Protein AF-A0AAQ3RGT3-F1 (afdb_monomer)

Organism: Vigna mungo (NCBI:txid3915)

Foldseek 3Di:
DKDKDWDDCVVLVLADPPGDTHIDIDDPDPPVPPVLVVVLVVLVVQCPDPPDPDHRDDDDDDDDDDDDDDDDDPDPSVLSVVLNVVVCCCVPPVVQEDLVVLHAHSVLSSLVSVVLCVVCVVVVPPDDDPDDDPDCPDPVSVVVCCVVPDDDPDDDDPPPQLEDDDPDADQDPVRRNDGSSVSHHDDD

Radius of gyration: 20.17 Å; Cα contacts (8 Å, |Δi|>4): 155; chains: 1; bounding box: 52×40×58 Å

Mean predicted aligned error: 12.2 Å

pLDDT: mean 74.37, std 13.33, range [39.62, 91.38]

InterPro domains:
  IPR043519 Nucleotidyltransferase superfamily [SSF81301] (3-97)
  IPR058920 PAP/OAS1 substrate-binding-related domain [PF26180] (73-126)
  IPR058920 PAP/OAS1 substrate-binding-related domain [PF26180] (127-187)
  IPR058921 PAP/OAS1-related [PTHR45979] (69-125)

Secondary structure (DSSP, 8-state):
-EEEEE-THHHHT---TT----EEEEESS--HHHHHHHHHHHHHHHHT-TT-SS--------------------STTHHHHHHHHHHHIIIIIS--B-GGGTSB-HHHHHHHHHHHHHHHTTGGGSPPPSSS---SS-HHHHHHHHHHHPPPS----TTS-SS---SS--EETTEEEEEGGGG-PPP-

Solvent-accessible surface area (backbone atoms only — not comparable to full-atom values): 12114 Å² total; per-residue (Å²): 115,77,48,78,41,67,29,78,40,57,74,66,70,45,60,56,98,88,49,83,88,44,72,43,79,50,62,88,62,99,45,82,65,56,57,57,52,50,54,51,52,51,53,59,52,43,47,72,40,88,84,52,97,66,89,46,74,88,88,76,90,79,93,77,93,78,81,88,85,83,89,85,80,94,51,92,59,45,62,47,52,49,50,36,54,52,51,48,43,32,51,75,72,70,60,44,60,38,40,96,78,38,23,43,31,69,66,43,52,53,51,52,54,51,50,51,50,63,75,41,45,72,72,71,67,58,84,77,71,96,75,82,79,95,59,82,80,37,71,68,49,52,49,50,50,52,68,74,70,62,74,77,98,76,80,93,66,94,84,77,64,61,50,86,88,54,83,39,78,38,70,34,94,86,40,66,58,40,53,51,23,66,39,34,60,80,78,130

Sequence (188 aa):
MVLVFPYGSVPLKTYLPDGDIDLTALSCQNIEDGLVSDVRAVLHGEEINEAAEYEVKDVRFIDAEVKLVDQLVAKDHLFKRSIILIKAWCYYESRVLGAHHGLISTYALETLVLYIFHQFHVSLDAEVPENGGNTLLTEEFIRSCVESFSVPSRGSDLNLRAFPQKHLNIIDPLKENNNLGRSVNKGM

Structure (mmCIF, N/CA/C/O backbone):
data_AF-A0AAQ3RGT3-F1
#
_entry.id   AF-A0AAQ3RGT3-F1
#
loop_
_atom_site.group_PDB
_atom_site.id
_atom_site.type_symbol
_atom_site.label_atom_id
_atom_site.label_alt_id
_atom_site.label_comp_id
_atom_site.label_asym_id
_atom_site.label_entity_id
_atom_site.label_seq_id
_atom_site.pdbx_PDB_ins_code
_atom_site.Cartn_x
_atom_site.Cartn_y
_atom_site.Cartn_z
_atom_site.occupancy
_atom_site.B_iso_or_equiv
_atom_site.auth_seq_id
_atom_site.auth_comp_id
_atom_site.auth_asym_id
_atom_site.auth_atom_id
_atom_site.pdbx_PDB_model_num
ATOM 1 N N . MET A 1 1 ? 2.897 -16.273 -23.785 1.00 64.44 1 MET A N 1
ATOM 2 C CA . MET A 1 1 ? 1.980 -15.112 -23.777 1.00 64.44 1 MET A CA 1
ATOM 3 C C . MET A 1 1 ? 2.054 -14.506 -22.391 1.00 64.44 1 MET A C 1
ATOM 5 O O . MET A 1 1 ? 1.837 -15.244 -21.437 1.00 64.44 1 MET A O 1
ATOM 9 N N . VAL A 1 2 ? 2.434 -13.232 -22.292 1.00 68.31 2 VAL A N 1
ATOM 10 C CA . VAL A 1 2 ? 2.522 -12.494 -21.024 1.00 68.31 2 VAL A CA 1
ATOM 11 C C . VAL A 1 2 ? 1.334 -11.543 -20.963 1.00 68.31 2 VAL A C 1
ATOM 13 O O . VAL A 1 2 ? 1.082 -10.822 -21.927 1.00 68.31 2 VAL A O 1
ATOM 16 N N . LEU A 1 3 ? 0.586 -11.576 -19.866 1.00 73.38 3 LEU A N 1
ATOM 17 C CA . LEU A 1 3 ? -0.519 -10.665 -19.592 1.00 73.38 3 LEU A CA 1
ATOM 18 C C . LEU A 1 3 ? -0.079 -9.704 -18.492 1.00 73.38 3 LEU A C 1
ATOM 20 O O . LEU A 1 3 ? 0.322 -10.148 -17.421 1.00 73.38 3 LEU A O 1
ATOM 24 N N . VAL A 1 4 ? -0.145 -8.402 -18.752 1.00 76.56 4 VAL A N 1
ATOM 25 C CA . VAL A 1 4 ? 0.204 -7.373 -17.767 1.00 76.56 4 VAL A CA 1
ATOM 26 C C . VAL A 1 4 ? -1.078 -6.747 -17.242 1.00 76.56 4 VAL A C 1
ATOM 28 O O . VAL A 1 4 ? -1.903 -6.261 -18.014 1.00 76.56 4 VAL A O 1
ATOM 31 N N . PHE A 1 5 ? -1.240 -6.768 -15.926 1.00 75.25 5 PHE A N 1
ATOM 32 C CA . PHE A 1 5 ? -2.360 -6.180 -15.210 1.00 75.25 5 PHE A CA 1
ATOM 33 C C . PHE A 1 5 ? -1.853 -5.063 -14.298 1.00 75.25 5 PHE A C 1
ATOM 35 O O . PHE A 1 5 ? -0.788 -5.211 -13.700 1.00 75.25 5 PHE A O 1
ATOM 42 N N . PRO A 1 6 ? -2.589 -3.955 -14.144 1.00 75.06 6 PRO A N 1
ATOM 43 C CA . PRO A 1 6 ? -2.307 -3.017 -13.069 1.00 75.06 6 PRO A CA 1
ATOM 44 C C . PRO A 1 6 ? -2.517 -3.689 -11.703 1.00 75.06 6 PRO A C 1
ATOM 46 O O . PRO A 1 6 ? -3.391 -4.544 -11.559 1.00 75.06 6 PRO A O 1
ATOM 49 N N . TYR A 1 7 ? -1.748 -3.278 -10.697 1.00 76.56 7 TYR A N 1
ATOM 50 C CA . TYR A 1 7 ? -1.878 -3.711 -9.304 1.00 76.56 7 TYR A CA 1
ATOM 51 C C . TYR A 1 7 ? -1.875 -2.504 -8.347 1.00 76.56 7 TYR A C 1
ATOM 53 O O . TYR A 1 7 ? -1.911 -1.349 -8.782 1.00 76.56 7 TYR A O 1
ATOM 61 N N . GLY A 1 8 ? -1.932 -2.761 -7.039 1.00 75.00 8 GLY A N 1
ATOM 62 C CA . GLY A 1 8 ? -1.844 -1.740 -6.000 1.00 75.00 8 GLY A CA 1
ATOM 63 C C . GLY A 1 8 ? -2.949 -0.692 -6.112 1.00 75.00 8 GLY A C 1
ATOM 64 O O . GLY A 1 8 ? -4.141 -1.007 -6.111 1.00 75.00 8 GLY A O 1
ATOM 65 N N . SER A 1 9 ? -2.557 0.574 -6.228 1.00 75.50 9 SER A N 1
ATOM 66 C CA . SER A 1 9 ? -3.509 1.698 -6.212 1.00 75.50 9 SER A CA 1
ATOM 67 C C . SER A 1 9 ? -4.344 1.810 -7.496 1.00 75.50 9 SER A C 1
ATOM 69 O O . SER A 1 9 ? -5.407 2.440 -7.504 1.00 75.50 9 SER A O 1
ATOM 71 N N . VAL A 1 10 ? -3.878 1.218 -8.600 1.00 76.62 10 VAL 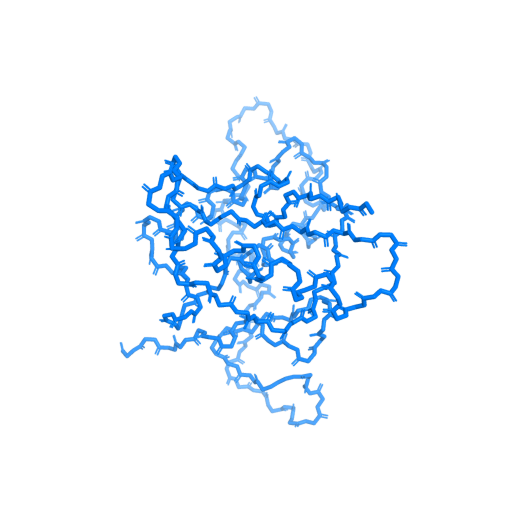A N 1
ATOM 72 C CA . VAL A 1 10 ? -4.463 1.409 -9.934 1.00 76.62 10 VAL A CA 1
ATOM 73 C C . VAL A 1 10 ? -5.781 0.635 -10.124 1.00 76.62 10 VAL A C 1
ATOM 75 O O . VAL A 1 10 ? -6.770 1.276 -10.492 1.00 76.62 10 VAL A O 1
ATOM 78 N N . PRO A 1 11 ? -5.895 -0.675 -9.808 1.00 72.62 11 PRO A N 1
ATOM 79 C CA . PRO A 1 11 ? -7.158 -1.422 -9.905 1.00 72.62 11 PRO A CA 1
ATOM 80 C C . PRO A 1 11 ? -8.293 -0.818 -9.081 1.00 72.62 11 PRO A C 1
ATOM 82 O O . PRO A 1 11 ? -9.453 -0.790 -9.503 1.00 72.62 11 PRO A O 1
ATOM 85 N N . LEU A 1 12 ? -7.962 -0.289 -7.901 1.00 67.88 12 LEU A N 1
ATOM 86 C CA . LEU A 1 12 ? -8.940 0.343 -7.024 1.00 67.88 12 LEU A CA 1
ATOM 87 C C . LEU A 1 12 ? -9.235 1.798 -7.409 1.00 67.88 12 LEU A C 1
ATOM 89 O O . LEU A 1 12 ? -10.236 2.333 -6.928 1.00 67.88 12 LEU A O 1
ATOM 93 N N . LYS A 1 13 ? -8.463 2.397 -8.328 1.00 75.50 13 LYS A N 1
ATOM 94 C CA . LYS A 1 13 ? -8.497 3.827 -8.683 1.00 75.50 13 LYS A CA 1
ATOM 95 C C . LYS A 1 13 ? -8.276 4.736 -7.469 1.00 75.50 13 LYS A C 1
ATOM 97 O O . LYS A 1 13 ? -8.943 5.754 -7.319 1.00 75.50 13 LYS A O 1
ATOM 102 N N . THR A 1 14 ? -7.364 4.337 -6.587 1.00 73.94 14 THR A N 1
ATOM 103 C CA . THR A 1 14 ? -7.005 5.040 -5.346 1.00 73.94 14 THR A CA 1
ATOM 104 C C . THR A 1 14 ? -5.576 5.600 -5.391 1.00 73.94 14 THR A C 1
ATOM 106 O O . THR A 1 14 ? -4.948 5.818 -4.353 1.00 73.94 14 THR A O 1
ATOM 109 N N . TYR A 1 15 ? -5.041 5.808 -6.598 1.00 82.25 15 TYR A N 1
ATOM 110 C CA . TYR A 1 15 ? -3.727 6.406 -6.829 1.00 82.25 15 TYR A CA 1
ATOM 111 C C . TYR A 1 15 ? -3.760 7.924 -6.609 1.00 82.25 15 TYR A C 1
ATOM 113 O O . TYR A 1 15 ? -4.765 8.584 -6.877 1.00 82.25 15 TYR A O 1
ATOM 121 N N . LEU A 1 16 ? -2.650 8.469 -6.110 1.00 82.38 16 LEU A N 1
ATOM 122 C CA . LEU A 1 16 ? -2.402 9.913 -6.061 1.00 82.38 16 LEU A CA 1
ATOM 123 C C . LEU A 1 16 ? -1.665 10.344 -7.346 1.00 82.38 16 LEU A C 1
ATOM 125 O O . LEU A 1 16 ? -1.077 9.479 -7.995 1.00 82.38 16 LEU A O 1
ATOM 129 N N . PRO A 1 17 ? -1.678 11.638 -7.726 1.00 78.25 17 PRO A N 1
ATOM 130 C CA . PRO A 1 17 ? -0.978 12.133 -8.919 1.00 78.25 17 PRO A CA 1
ATOM 131 C C . PRO A 1 17 ? 0.504 11.741 -8.990 1.00 78.25 17 PRO A C 1
ATOM 133 O O . PRO A 1 17 ? 0.993 11.430 -10.069 1.00 78.25 17 PRO A O 1
ATOM 136 N N . ASP A 1 18 ? 1.176 11.703 -7.838 1.00 79.75 18 ASP A N 1
ATOM 137 C CA . ASP A 1 18 ? 2.596 11.350 -7.703 1.00 79.75 18 ASP A CA 1
ATOM 138 C C . ASP A 1 18 ? 2.801 9.889 -7.255 1.00 79.75 18 ASP A C 1
ATOM 140 O O . ASP A 1 18 ? 3.859 9.530 -6.746 1.00 79.75 18 ASP A O 1
ATOM 144 N N . GLY A 1 19 ? 1.753 9.063 -7.329 1.00 72.12 19 GLY A N 1
ATOM 145 C CA . GLY A 1 19 ? 1.794 7.678 -6.873 1.00 72.12 19 GLY A CA 1
ATOM 146 C C . GLY A 1 19 ? 2.541 6.762 -7.838 1.00 72.12 19 GLY A C 1
ATOM 147 O O . GLY A 1 19 ? 2.474 6.937 -9.054 1.00 72.12 19 GLY A O 1
ATOM 148 N N . ASP A 1 20 ? 3.189 5.742 -7.282 1.00 79.62 20 ASP A N 1
ATOM 149 C CA . ASP A 1 20 ? 3.846 4.696 -8.062 1.00 79.62 20 ASP A CA 1
ATOM 150 C C . ASP A 1 20 ? 2.837 3.923 -8.934 1.00 79.62 20 ASP A C 1
ATOM 152 O O . ASP A 1 20 ? 1.664 3.750 -8.575 1.00 79.62 20 ASP A O 1
ATOM 156 N N . ILE A 1 21 ? 3.306 3.436 -10.086 1.00 78.25 21 ILE A N 1
ATOM 157 C CA . ILE A 1 21 ? 2.540 2.538 -10.954 1.00 78.25 21 ILE A CA 1
ATOM 158 C C . ILE A 1 21 ? 2.942 1.104 -10.630 1.00 78.25 21 ILE A C 1
ATOM 160 O O . ILE A 1 21 ? 4.001 0.629 -11.037 1.00 78.25 21 ILE A O 1
ATOM 164 N N . ASP A 1 22 ? 2.056 0.396 -9.939 1.00 80.19 22 ASP A N 1
ATOM 165 C CA . ASP A 1 22 ? 2.221 -1.029 -9.685 1.00 80.19 22 ASP A CA 1
ATOM 166 C C . ASP A 1 22 ? 1.673 -1.839 -10.874 1.00 80.19 22 ASP A C 1
ATOM 168 O O . ASP A 1 22 ? 0.514 -1.683 -11.277 1.00 80.19 22 ASP A O 1
ATOM 172 N N . LEU A 1 23 ? 2.487 -2.741 -11.425 1.00 78.12 23 LEU A N 1
ATOM 173 C CA . LEU A 1 23 ? 2.102 -3.677 -12.486 1.00 78.12 23 LEU A CA 1
ATOM 174 C C . LEU A 1 23 ? 2.372 -5.118 -12.043 1.00 78.12 23 LEU A C 1
ATOM 176 O O . LEU A 1 23 ? 3.322 -5.404 -11.323 1.00 78.12 23 LEU A O 1
ATOM 180 N N . THR A 1 24 ? 1.544 -6.046 -12.505 1.00 76.69 24 THR A N 1
ATOM 181 C CA . THR A 1 24 ? 1.706 -7.491 -12.332 1.00 76.69 24 THR A CA 1
ATOM 182 C C . THR A 1 24 ? 1.744 -8.149 -13.701 1.00 76.69 24 THR A C 1
ATOM 184 O O . THR A 1 24 ? 0.803 -8.018 -14.481 1.00 76.69 24 THR A O 1
ATOM 187 N N . ALA A 1 25 ? 2.818 -8.878 -13.997 1.00 75.25 25 ALA A N 1
ATOM 188 C CA . ALA A 1 25 ? 2.935 -9.681 -15.207 1.00 75.25 25 ALA A CA 1
ATOM 189 C C . ALA A 1 25 ? 2.640 -11.153 -14.886 1.00 75.25 25 ALA A C 1
ATOM 191 O O . ALA A 1 25 ? 3.288 -11.751 -14.032 1.00 75.25 25 ALA A O 1
ATOM 192 N N . LEU A 1 26 ? 1.671 -11.743 -15.583 1.00 70.62 26 LEU A N 1
ATOM 193 C CA . LEU A 1 26 ? 1.306 -13.154 -15.486 1.00 70.62 26 LEU A CA 1
ATOM 194 C C . LEU A 1 26 ? 1.729 -13.882 -16.765 1.00 70.62 26 LEU A C 1
ATOM 196 O O . LEU A 1 26 ? 1.434 -13.430 -17.874 1.00 70.62 26 LEU A O 1
ATOM 200 N N . SER A 1 27 ? 2.382 -15.035 -16.624 1.00 70.75 27 SER A N 1
ATOM 201 C CA . SER A 1 27 ? 2.711 -15.929 -17.741 1.00 70.75 27 SER A CA 1
ATOM 202 C C . SER A 1 27 ? 1.996 -17.266 -17.582 1.00 70.75 27 SER A C 1
ATOM 204 O O . SER A 1 27 ? 1.902 -17.811 -16.488 1.00 70.75 27 SER A O 1
ATOM 206 N N . CYS A 1 28 ? 1.492 -17.807 -18.692 1.00 59.12 28 CYS A N 1
ATOM 207 C CA . CYS A 1 28 ? 0.759 -19.077 -18.724 1.00 59.12 28 CYS A CA 1
ATOM 208 C C . CYS A 1 28 ? 1.673 -20.321 -18.730 1.00 59.12 28 CYS A C 1
ATOM 210 O O . CYS A 1 28 ? 1.168 -21.439 -18.791 1.00 59.12 28 CYS A O 1
ATOM 212 N N . GLN A 1 29 ? 2.999 -20.150 -18.741 1.00 58.22 29 GLN A N 1
ATOM 213 C CA . GLN A 1 29 ? 3.971 -21.248 -18.724 1.00 58.22 29 GLN A CA 1
ATOM 214 C C . GLN A 1 29 ? 4.770 -21.190 -17.418 1.00 58.22 29 GLN A C 1
ATOM 216 O O . GLN A 1 29 ? 5.318 -20.137 -17.102 1.00 58.22 29 GLN A O 1
ATOM 221 N N . ASN A 1 30 ? 4.827 -22.314 -16.687 1.00 52.94 30 ASN A N 1
ATOM 222 C CA . ASN A 1 30 ? 5.619 -22.526 -15.462 1.00 52.94 30 ASN A CA 1
ATOM 223 C C . ASN A 1 30 ? 7.131 -22.414 -15.740 1.00 52.94 30 ASN A C 1
ATOM 225 O O . ASN A 1 30 ? 7.858 -23.404 -15.731 1.00 52.94 30 ASN A O 1
ATOM 229 N N . ILE A 1 31 ? 7.602 -21.208 -16.032 1.00 55.41 31 ILE A N 1
ATOM 230 C CA . ILE A 1 31 ? 9.017 -20.869 -16.146 1.00 55.41 31 ILE A CA 1
ATOM 231 C C . ILE A 1 31 ? 9.231 -19.706 -15.177 1.00 55.41 31 ILE A C 1
ATOM 233 O O . ILE A 1 31 ? 9.324 -18.554 -15.600 1.00 55.41 31 ILE A O 1
ATOM 237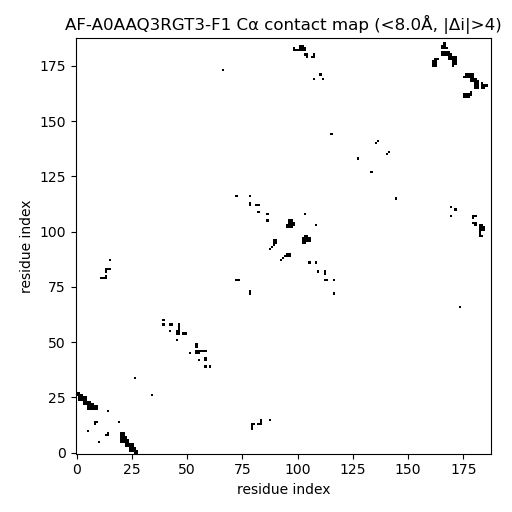 N N . GLU A 1 32 ? 9.200 -20.007 -13.874 1.00 57.81 32 GLU A N 1
ATOM 238 C CA . GLU A 1 32 ? 9.292 -19.010 -12.791 1.00 57.81 32 GLU A CA 1
ATOM 239 C C . GLU A 1 32 ? 10.517 -18.090 -12.962 1.00 57.81 32 GLU A C 1
ATOM 241 O O . GLU A 1 32 ? 10.404 -16.883 -12.766 1.00 57.81 32 GLU A O 1
ATOM 246 N N . ASP A 1 33 ? 11.637 -18.614 -13.474 1.00 61.72 33 ASP A N 1
ATOM 247 C CA . ASP A 1 33 ? 12.876 -17.840 -13.644 1.00 61.72 33 ASP A CA 1
ATOM 248 C C . ASP A 1 33 ? 12.994 -17.102 -14.991 1.00 61.72 33 ASP A C 1
ATOM 250 O O . ASP A 1 33 ? 13.650 -16.062 -15.094 1.00 61.72 33 ASP A O 1
ATOM 254 N N . GLY A 1 34 ? 12.360 -17.621 -16.047 1.00 74.12 34 GLY A N 1
ATOM 255 C CA . GLY A 1 34 ? 12.519 -17.104 -17.412 1.00 74.12 34 GLY A CA 1
ATOM 256 C C . GLY A 1 34 ? 11.833 -15.756 -17.600 1.00 74.12 34 GLY A C 1
ATOM 257 O O . GLY A 1 34 ? 12.448 -14.807 -18.075 1.00 74.12 34 GLY A O 1
ATOM 258 N N . LEU A 1 35 ? 10.583 -15.642 -17.135 1.00 77.38 35 LEU A N 1
ATOM 259 C CA . LEU A 1 35 ? 9.815 -14.400 -17.254 1.00 77.38 35 LEU A CA 1
ATOM 260 C C . LEU A 1 35 ? 10.496 -13.242 -16.519 1.00 77.38 35 LEU A C 1
ATOM 262 O O . LEU A 1 35 ? 10.577 -12.137 -17.048 1.00 77.38 35 LEU A O 1
ATOM 266 N N . VAL A 1 36 ? 10.979 -13.495 -15.302 1.00 79.69 36 VAL A N 1
ATOM 267 C CA . VAL A 1 36 ? 11.651 -12.481 -14.485 1.00 79.69 36 VAL A CA 1
ATOM 268 C C . VAL A 1 36 ? 12.928 -11.995 -15.173 1.00 79.69 36 VAL A C 1
ATOM 270 O O . VAL A 1 36 ? 13.151 -10.786 -15.263 1.00 79.69 36 VAL A O 1
ATOM 273 N N . SER A 1 37 ? 13.743 -12.918 -15.698 1.00 82.12 37 SER A N 1
ATOM 274 C CA . SER A 1 37 ? 14.958 -12.573 -16.444 1.00 82.12 37 SER A CA 1
ATOM 275 C C . SER A 1 37 ? 14.645 -11.776 -17.711 1.00 82.12 37 SER A C 1
ATOM 277 O O . SER A 1 37 ? 15.331 -10.794 -17.991 1.00 82.12 37 SER A O 1
ATOM 279 N N . ASP A 1 38 ? 13.602 -12.157 -18.448 1.00 84.06 38 ASP A N 1
ATOM 280 C CA . ASP A 1 38 ? 13.203 -11.493 -19.691 1.00 84.06 38 ASP A CA 1
ATOM 281 C C . ASP A 1 38 ? 12.701 -10.068 -19.425 1.00 84.06 38 ASP A C 1
ATOM 283 O O . ASP A 1 38 ? 13.158 -9.118 -20.060 1.00 84.06 38 ASP A O 1
ATOM 287 N N . VAL A 1 39 ? 11.816 -9.891 -18.436 1.00 85.00 39 VAL A N 1
ATOM 288 C CA . VAL A 1 39 ? 11.321 -8.567 -18.022 1.00 85.00 39 VAL A CA 1
ATOM 289 C C . VAL A 1 39 ? 12.482 -7.680 -17.578 1.00 85.00 39 VAL A C 1
ATOM 291 O O . VAL A 1 39 ? 12.562 -6.516 -17.970 1.00 85.00 39 VAL A O 1
ATOM 294 N N . ARG A 1 40 ? 13.424 -8.231 -16.807 1.00 85.62 40 ARG A N 1
ATOM 295 C CA . ARG A 1 40 ? 14.609 -7.495 -16.363 1.00 85.62 40 ARG A CA 1
ATOM 296 C C . ARG A 1 40 ? 15.510 -7.084 -17.530 1.00 85.62 40 ARG A C 1
ATOM 298 O O . ARG A 1 40 ? 16.020 -5.966 -17.523 1.00 85.62 40 ARG A O 1
ATOM 305 N N . ALA A 1 41 ? 15.704 -7.958 -18.516 1.00 87.94 41 ALA A N 1
ATOM 306 C CA . ALA A 1 41 ? 16.497 -7.654 -19.703 1.00 87.94 41 ALA A CA 1
ATOM 307 C C . ALA A 1 41 ? 15.871 -6.517 -20.524 1.00 87.94 41 ALA A C 1
ATOM 309 O O . ALA A 1 41 ? 16.589 -5.617 -20.955 1.00 87.94 41 ALA A O 1
ATOM 310 N N . VAL A 1 42 ? 14.543 -6.519 -20.681 1.00 88.94 42 VAL A N 1
ATOM 311 C CA . VAL A 1 42 ? 13.814 -5.438 -21.361 1.00 88.94 42 VAL A CA 1
ATOM 312 C C . VAL A 1 42 ? 13.964 -4.118 -20.605 1.00 88.94 42 VAL A C 1
ATOM 314 O O . VAL A 1 42 ? 14.361 -3.125 -21.205 1.00 88.94 42 VAL A O 1
ATOM 317 N N . LEU A 1 43 ? 13.724 -4.099 -19.288 1.00 88.81 43 LEU A N 1
ATOM 318 C CA . LEU A 1 43 ? 13.798 -2.866 -18.493 1.00 88.81 43 LEU A CA 1
ATOM 319 C C . LEU A 1 43 ? 15.204 -2.248 -18.481 1.00 88.81 43 LEU A C 1
ATOM 321 O O . LEU A 1 43 ? 15.331 -1.037 -18.629 1.00 88.81 43 LEU A O 1
ATOM 325 N N . HIS A 1 44 ? 16.261 -3.059 -18.360 1.00 89.44 44 HIS A N 1
ATOM 326 C CA . HIS A 1 44 ? 17.635 -2.551 -18.468 1.00 89.44 44 HIS A CA 1
ATOM 327 C C . HIS A 1 44 ? 18.006 -2.121 -19.895 1.00 89.44 44 HIS A C 1
ATOM 329 O O . HIS A 1 44 ? 18.852 -1.248 -20.063 1.00 89.44 44 HIS A O 1
ATOM 335 N N . GLY A 1 45 ? 17.397 -2.719 -20.923 1.00 89.38 45 GLY A N 1
ATOM 336 C CA . GLY A 1 45 ? 17.552 -2.266 -22.305 1.00 89.38 45 GLY A CA 1
ATOM 337 C C . GLY A 1 45 ? 16.948 -0.878 -22.528 1.00 89.38 45 GLY A C 1
ATOM 338 O O . GLY A 1 45 ? 17.575 -0.037 -23.166 1.00 89.38 45 GLY A O 1
ATOM 339 N N . GLU A 1 46 ? 15.773 -0.615 -21.953 1.00 90.44 46 GLU A N 1
ATOM 340 C CA . GLU A 1 46 ? 15.125 0.701 -22.028 1.00 90.44 46 GLU A CA 1
ATOM 341 C C . GLU A 1 46 ? 15.825 1.764 -21.167 1.00 90.44 46 GLU A C 1
ATOM 343 O O . GLU A 1 46 ? 15.821 2.937 -21.522 1.00 90.44 46 GLU A O 1
ATOM 348 N N . GLU A 1 47 ? 16.497 1.372 -20.081 1.00 90.19 47 GLU A N 1
ATOM 349 C CA . GLU A 1 47 ? 17.281 2.290 -19.238 1.00 90.19 47 GLU A CA 1
ATOM 350 C C . GLU A 1 47 ? 18.443 2.964 -19.996 1.00 90.19 47 GLU A C 1
ATOM 352 O O . GLU A 1 47 ? 18.850 4.072 -19.654 1.00 90.19 47 GLU A O 1
ATOM 357 N N . ILE A 1 48 ? 18.957 2.329 -21.055 1.00 90.00 48 ILE A N 1
ATOM 358 C CA . ILE A 1 48 ? 20.003 2.891 -21.929 1.00 90.00 48 ILE A CA 1
ATOM 359 C C . ILE A 1 48 ? 19.455 3.435 -23.260 1.00 90.00 48 ILE A C 1
ATOM 361 O O . ILE A 1 48 ? 20.230 3.870 -24.114 1.00 90.00 48 ILE A O 1
ATOM 365 N N . ASN A 1 49 ? 18.137 3.393 -23.471 1.00 91.06 49 ASN A N 1
ATOM 366 C CA . ASN A 1 49 ? 17.506 3.794 -24.723 1.00 91.06 49 ASN A CA 1
ATOM 367 C C . ASN A 1 49 ? 17.233 5.306 -24.754 1.00 91.06 49 ASN A C 1
ATOM 369 O O . ASN A 1 49 ? 16.160 5.775 -24.383 1.00 91.06 49 ASN A O 1
ATOM 373 N N . GLU A 1 50 ? 18.189 6.079 -25.273 1.00 87.12 50 GLU A N 1
ATOM 374 C CA . GLU A 1 50 ? 18.063 7.541 -25.418 1.00 87.12 50 GLU A CA 1
ATOM 375 C C . GLU A 1 50 ? 16.944 7.985 -26.386 1.00 87.12 50 GLU A C 1
ATOM 377 O O . GLU A 1 50 ? 16.596 9.164 -26.425 1.00 87.12 50 GLU A O 1
ATOM 382 N N . ALA A 1 51 ? 16.382 7.066 -27.180 1.00 91.38 51 ALA A N 1
ATOM 383 C CA . ALA A 1 51 ? 15.301 7.350 -28.124 1.00 91.38 51 ALA A CA 1
ATOM 384 C C . ALA A 1 51 ? 13.895 7.071 -27.557 1.00 91.38 51 ALA A C 1
ATOM 386 O O . ALA A 1 51 ? 12.908 7.287 -28.265 1.00 91.38 51 ALA A O 1
ATOM 387 N N . ALA A 1 52 ? 13.784 6.571 -26.321 1.00 86.06 52 ALA A N 1
ATOM 388 C CA . ALA A 1 52 ? 12.503 6.259 -25.698 1.00 86.06 52 ALA A CA 1
ATOM 389 C C . ALA A 1 52 ? 11.691 7.530 -25.380 1.00 86.06 52 ALA A C 1
ATOM 391 O O . ALA A 1 52 ? 12.232 8.543 -24.941 1.00 86.06 52 ALA A O 1
ATOM 392 N N . GLU A 1 53 ? 10.366 7.469 -25.565 1.00 89.62 53 GLU A N 1
ATOM 393 C CA . GLU A 1 53 ? 9.445 8.560 -25.193 1.00 89.62 53 GLU A CA 1
ATOM 394 C C . GLU A 1 53 ? 9.430 8.808 -23.674 1.00 89.62 53 GLU A C 1
ATOM 396 O O . GLU A 1 53 ? 9.247 9.940 -23.225 1.00 89.62 53 GLU A O 1
ATOM 401 N N . TYR A 1 54 ? 9.657 7.751 -22.889 1.00 82.94 54 TYR A N 1
ATOM 402 C CA . TYR A 1 54 ? 9.690 7.785 -21.432 1.00 82.94 54 TYR A CA 1
ATOM 403 C C . TYR A 1 54 ? 10.997 7.184 -20.923 1.00 82.94 54 TYR A C 1
ATOM 405 O O . TYR A 1 54 ? 11.386 6.089 -21.324 1.00 82.94 54 TYR A O 1
ATOM 413 N N . GLU A 1 55 ? 11.659 7.900 -20.019 1.00 84.81 55 GLU A N 1
ATOM 414 C CA . GLU A 1 55 ? 12.945 7.499 -19.455 1.00 84.81 55 GLU A CA 1
ATOM 415 C C . GLU A 1 55 ? 12.751 6.460 -18.337 1.00 84.81 55 GLU A C 1
ATOM 417 O O . GLU A 1 55 ? 12.008 6.695 -17.381 1.00 84.81 55 GLU A O 1
ATOM 422 N N . VAL A 1 56 ? 13.437 5.319 -18.441 1.00 87.00 56 VAL A N 1
ATOM 423 C CA . VAL A 1 56 ? 13.490 4.286 -17.395 1.00 87.00 56 VAL A CA 1
ATOM 424 C C . VAL A 1 56 ? 14.783 4.465 -16.600 1.00 87.00 56 VAL A C 1
ATOM 426 O O . VAL A 1 56 ? 15.848 4.615 -17.188 1.00 87.00 56 VAL A O 1
ATOM 429 N N . LYS A 1 57 ? 14.711 4.458 -15.263 1.00 86.75 57 LYS A N 1
ATOM 430 C CA . LYS A 1 57 ? 15.875 4.599 -14.367 1.00 86.75 57 LYS A CA 1
ATOM 431 C C . LYS A 1 57 ? 15.790 3.664 -13.174 1.00 86.75 57 LYS A C 1
ATOM 433 O O . LYS A 1 57 ? 14.694 3.305 -12.750 1.00 86.75 57 LYS A O 1
ATOM 438 N N . ASP A 1 58 ? 16.947 3.375 -12.580 1.00 84.94 58 ASP A N 1
ATOM 439 C CA . ASP A 1 58 ? 17.077 2.720 -11.276 1.00 84.94 58 ASP A CA 1
ATOM 440 C C . ASP A 1 58 ? 16.388 1.345 -11.237 1.00 84.94 58 ASP A C 1
ATOM 442 O O . ASP A 1 58 ? 15.756 0.969 -10.244 1.00 84.94 58 ASP A O 1
ATOM 446 N N . VAL A 1 59 ? 16.520 0.563 -12.312 1.00 83.94 59 VAL A N 1
ATOM 447 C CA . VAL A 1 59 ? 15.888 -0.759 -12.412 1.00 83.94 59 VAL A CA 1
ATOM 448 C C . VAL A 1 59 ? 16.454 -1.692 -11.332 1.00 83.94 59 VAL A C 1
ATOM 450 O O . VAL A 1 59 ? 17.617 -2.105 -11.368 1.00 83.94 59 VAL A O 1
ATOM 453 N N . ARG A 1 60 ? 15.620 -2.051 -10.349 1.00 82.50 60 ARG A N 1
ATOM 454 C CA . ARG A 1 60 ? 15.965 -2.948 -9.232 1.00 82.50 60 ARG A CA 1
ATOM 455 C C . ARG A 1 60 ? 15.016 -4.136 -9.190 1.00 82.50 60 ARG A C 1
ATOM 457 O O . ARG A 1 60 ? 13.807 -3.979 -9.301 1.00 82.50 60 ARG A O 1
ATOM 464 N N . PHE A 1 61 ? 15.574 -5.323 -8.970 1.00 79.88 61 PHE A N 1
ATOM 465 C CA . PHE A 1 61 ? 14.802 -6.543 -8.759 1.00 79.88 61 PHE A CA 1
ATOM 466 C C . PHE A 1 61 ? 14.694 -6.848 -7.261 1.00 79.88 61 PHE A C 1
ATOM 468 O O . PHE A 1 61 ? 15.707 -6.862 -6.559 1.00 79.88 61 PHE A O 1
ATOM 475 N N . ILE A 1 62 ? 13.471 -7.088 -6.787 1.00 76.50 62 ILE A N 1
ATOM 476 C CA . ILE A 1 62 ? 13.169 -7.468 -5.405 1.00 76.50 62 ILE A CA 1
ATOM 477 C C . ILE A 1 62 ? 12.350 -8.755 -5.454 1.00 76.50 62 ILE A C 1
ATOM 479 O O . ILE A 1 62 ? 11.255 -8.767 -6.006 1.00 76.50 62 ILE A O 1
ATOM 483 N N . ASP A 1 63 ? 12.882 -9.820 -4.862 1.00 71.62 63 ASP A N 1
ATOM 484 C CA . ASP A 1 63 ? 12.190 -11.101 -4.739 1.00 71.62 63 ASP A CA 1
ATOM 485 C C . ASP A 1 63 ? 11.293 -11.098 -3.487 1.00 71.62 63 ASP A C 1
ATOM 487 O O . ASP A 1 63 ? 11.781 -10.930 -2.363 1.00 71.62 63 ASP A O 1
ATOM 491 N N . ALA A 1 64 ? 9.975 -11.199 -3.678 1.00 60.19 64 ALA A N 1
ATOM 492 C CA . ALA A 1 64 ? 8.988 -11.136 -2.603 1.00 60.19 64 ALA A CA 1
ATOM 493 C C . ALA A 1 64 ? 7.702 -11.910 -2.943 1.00 60.19 64 ALA A C 1
ATOM 495 O O . ALA A 1 64 ? 7.153 -11.796 -4.035 1.00 60.19 64 ALA A O 1
ATOM 496 N N . GLU A 1 65 ? 7.172 -12.648 -1.964 1.00 51.41 65 GLU A N 1
ATOM 497 C CA . GLU A 1 65 ? 5.898 -13.367 -2.073 1.00 51.41 65 GLU A CA 1
ATOM 498 C C . GLU A 1 65 ? 4.721 -12.429 -1.745 1.00 51.41 65 GLU A C 1
ATOM 500 O O . GLU A 1 65 ? 4.647 -11.882 -0.640 1.00 51.41 65 GLU A O 1
ATOM 505 N N . VAL A 1 66 ? 3.783 -12.266 -2.684 1.00 54.41 66 VAL A N 1
ATOM 506 C CA . VAL A 1 66 ? 2.568 -11.448 -2.520 1.00 54.41 66 VAL A CA 1
ATOM 507 C C . VAL A 1 66 ? 1.346 -12.334 -2.747 1.00 54.41 66 VAL A C 1
ATOM 509 O O . VAL A 1 66 ? 1.194 -12.924 -3.814 1.00 54.41 66 VAL A O 1
ATOM 512 N N . LYS A 1 67 ? 0.457 -12.440 -1.754 1.00 45.31 67 LYS A N 1
ATOM 513 C CA . LYS A 1 67 ? -0.824 -13.149 -1.909 1.00 45.31 67 LYS A CA 1
ATOM 514 C C . LYS A 1 67 ? -1.922 -12.143 -2.270 1.00 45.31 67 LYS A C 1
ATOM 516 O O . LYS A 1 67 ? -1.898 -11.003 -1.822 1.00 45.31 67 LYS A O 1
ATOM 521 N N . LEU A 1 68 ? -2.871 -12.546 -3.107 1.00 44.12 68 LEU A N 1
ATOM 522 C CA . LEU A 1 68 ? -3.941 -11.664 -3.578 1.00 44.12 68 LEU A CA 1
ATOM 523 C C . LEU A 1 68 ? -5.150 -11.747 -2.641 1.00 44.12 68 LEU A C 1
ATOM 525 O O . LEU A 1 68 ? -5.594 -12.840 -2.294 1.00 44.12 68 LEU A O 1
ATOM 529 N N . VAL A 1 69 ? -5.701 -10.592 -2.272 1.00 45.06 69 VAL A N 1
ATOM 530 C CA . VAL A 1 69 ? -7.014 -10.473 -1.629 1.00 45.06 69 VAL A CA 1
ATOM 531 C C . VAL A 1 69 ? -7.897 -9.699 -2.592 1.00 45.06 69 VAL A C 1
ATOM 533 O O . VAL A 1 69 ? -7.622 -8.533 -2.864 1.00 45.06 69 VAL A O 1
ATOM 536 N N . ASP A 1 70 ? -8.940 -10.336 -3.115 1.00 39.62 70 ASP A N 1
ATOM 537 C CA . ASP A 1 70 ? -9.965 -9.643 -3.889 1.00 39.62 70 ASP A CA 1
ATOM 538 C C . ASP A 1 70 ? -11.354 -9.956 -3.326 1.00 39.62 70 ASP A C 1
ATOM 540 O O . ASP A 1 70 ? -11.607 -11.046 -2.814 1.00 39.62 70 ASP A O 1
ATOM 544 N N . GLN A 1 71 ? -12.235 -8.967 -3.456 1.00 47.34 71 GLN A N 1
ATOM 545 C CA . GLN A 1 71 ? -13.635 -8.926 -3.035 1.00 47.34 71 GLN A CA 1
ATOM 546 C C . GLN A 1 71 ? -13.905 -8.842 -1.531 1.00 47.34 71 GLN A C 1
ATOM 548 O O . GLN A 1 71 ? -14.265 -9.818 -0.888 1.00 47.34 71 GLN A O 1
ATOM 553 N N . LEU A 1 72 ? -13.926 -7.620 -0.998 1.00 50.38 72 LEU A N 1
ATOM 554 C CA . LEU A 1 72 ? -14.958 -7.237 -0.034 1.00 50.38 72 LEU A CA 1
ATOM 555 C C . LEU A 1 72 ? -15.149 -5.714 -0.078 1.00 50.38 72 LEU A C 1
ATOM 557 O O . LEU A 1 72 ? -14.224 -4.970 -0.382 1.00 50.38 72 LEU A O 1
ATOM 561 N N . VAL A 1 73 ? -16.342 -5.259 0.293 1.00 54.06 73 VAL A N 1
ATOM 562 C CA . VAL A 1 73 ? -16.736 -3.856 0.520 1.00 54.06 73 VAL A CA 1
ATOM 563 C C . VAL A 1 73 ? -17.357 -3.130 -0.690 1.00 54.06 73 VAL A C 1
ATOM 565 O O . VAL A 1 73 ? -16.823 -2.188 -1.278 1.00 54.06 73 VAL A O 1
ATOM 568 N N . ALA A 1 74 ? -18.579 -3.563 -1.008 1.00 52.25 74 ALA A N 1
ATOM 569 C CA . ALA A 1 74 ? -19.502 -2.960 -1.965 1.00 52.25 74 ALA A CA 1
ATOM 570 C C . ALA A 1 74 ? -20.510 -2.015 -1.268 1.00 52.25 74 ALA A C 1
ATOM 572 O O . ALA A 1 74 ? -21.651 -2.396 -1.027 1.00 52.25 74 ALA A O 1
ATOM 573 N N . LYS A 1 75 ? -20.107 -0.775 -0.952 1.00 56.97 75 LYS A N 1
ATOM 574 C CA . LYS A 1 75 ? -21.026 0.301 -0.512 1.00 56.97 75 LYS A CA 1
ATOM 575 C C . LYS A 1 75 ? -20.642 1.632 -1.155 1.00 56.97 75 LYS A C 1
ATOM 577 O O . LYS A 1 75 ? -19.650 2.209 -0.737 1.00 56.97 75 LYS A O 1
ATOM 582 N N . ASP A 1 76 ? -21.356 2.071 -2.198 1.00 62.56 76 ASP A N 1
ATOM 583 C CA . ASP A 1 76 ? -21.200 3.361 -2.920 1.00 62.56 76 ASP A CA 1
ATOM 584 C C . ASP A 1 76 ? -19.762 3.927 -3.005 1.00 62.56 76 ASP A C 1
ATOM 586 O O . ASP A 1 76 ? -19.479 5.075 -2.660 1.00 62.56 76 ASP A O 1
ATOM 590 N N . HIS A 1 77 ? -18.797 3.092 -3.402 1.00 69.25 77 HIS A N 1
ATOM 591 C CA . HIS A 1 77 ? -17.374 3.458 -3.453 1.00 69.25 77 HIS A CA 1
ATOM 592 C C . HIS A 1 77 ? -16.781 4.010 -2.139 1.00 69.25 77 HIS A C 1
ATOM 594 O O . HIS A 1 77 ? -15.673 4.539 -2.160 1.00 69.25 77 HIS A O 1
ATOM 600 N N . LEU A 1 78 ? -17.462 3.870 -1.002 1.00 71.19 78 LEU A N 1
ATOM 601 C CA . LEU A 1 78 ? -17.089 4.427 0.295 1.00 71.19 78 LEU A CA 1
ATOM 602 C C . LEU A 1 78 ? -15.700 3.959 0.722 1.00 71.19 78 LEU A C 1
ATOM 604 O O . LEU A 1 78 ? -14.875 4.778 1.100 1.00 71.19 78 LEU A O 1
ATOM 608 N N . PHE A 1 79 ? -15.402 2.672 0.541 1.00 74.25 79 PHE A N 1
ATOM 609 C CA . PHE A 1 79 ? -14.071 2.119 0.785 1.00 74.25 79 PHE A CA 1
ATOM 610 C C . PHE A 1 79 ? -12.985 2.824 -0.038 1.00 74.25 79 PHE A C 1
ATOM 612 O O . PHE A 1 79 ? -11.987 3.293 0.503 1.00 74.25 79 PHE A O 1
ATOM 619 N N . LYS A 1 80 ? -13.219 2.986 -1.346 1.00 73.62 80 LYS A N 1
ATOM 620 C CA . LYS A 1 80 ? -12.288 3.665 -2.259 1.00 73.62 80 LYS A CA 1
ATOM 621 C C . LYS A 1 80 ? -12.120 5.142 -1.895 1.00 73.62 80 LYS A C 1
ATOM 623 O O . LYS A 1 80 ? -10.996 5.630 -1.836 1.00 73.62 80 LYS A O 1
ATOM 628 N N . ARG A 1 81 ? -13.224 5.842 -1.611 1.00 75.81 81 ARG A N 1
ATOM 629 C CA . ARG A 1 81 ? -13.230 7.252 -1.187 1.00 75.81 81 ARG A CA 1
ATOM 630 C C . ARG A 1 81 ? -12.470 7.435 0.131 1.00 75.81 81 ARG A C 1
ATOM 632 O O . ARG A 1 81 ? -11.659 8.348 0.226 1.00 75.81 81 ARG A O 1
ATOM 639 N N . SER A 1 82 ? -12.668 6.550 1.109 1.00 78.62 82 SER A N 1
ATOM 640 C CA . SER A 1 82 ? -11.940 6.571 2.381 1.00 78.62 82 SER A CA 1
ATOM 641 C C . SER A 1 82 ? -10.449 6.316 2.201 1.00 78.62 82 SER A C 1
ATOM 643 O O . SER A 1 82 ? -9.658 7.059 2.774 1.00 78.62 82 SER A O 1
ATOM 645 N N . ILE A 1 83 ? -10.054 5.340 1.372 1.00 81.12 83 ILE A N 1
ATOM 646 C CA . ILE A 1 83 ? -8.637 5.135 1.042 1.00 81.12 83 ILE A CA 1
ATOM 647 C C . ILE A 1 83 ? -8.054 6.412 0.437 1.00 81.12 83 ILE A C 1
ATOM 649 O O . ILE A 1 83 ? -7.029 6.871 0.921 1.00 81.12 83 ILE A O 1
ATOM 653 N N . ILE A 1 84 ? -8.703 7.017 -0.565 1.00 81.62 84 ILE A N 1
ATOM 654 C CA . ILE A 1 84 ? -8.197 8.240 -1.213 1.00 81.62 84 ILE A CA 1
ATOM 655 C C . ILE A 1 84 ? -8.034 9.376 -0.200 1.00 81.62 84 ILE A C 1
ATOM 657 O O . ILE A 1 84 ? -6.970 9.985 -0.150 1.00 81.62 84 ILE A O 1
ATOM 661 N N . LEU A 1 85 ? -9.054 9.649 0.619 1.00 82.56 85 LEU A N 1
ATOM 662 C CA . LEU A 1 85 ? -9.026 10.749 1.588 1.00 82.56 85 LEU A CA 1
ATOM 663 C C . LEU A 1 85 ? -7.937 10.555 2.645 1.00 82.56 85 LEU A C 1
ATOM 665 O O . LEU A 1 85 ? -7.146 11.464 2.890 1.00 82.56 85 LEU A O 1
ATOM 669 N N . ILE A 1 86 ? -7.872 9.365 3.245 1.00 84.56 86 ILE A N 1
ATOM 670 C CA . ILE A 1 86 ? -6.887 9.062 4.285 1.00 84.56 86 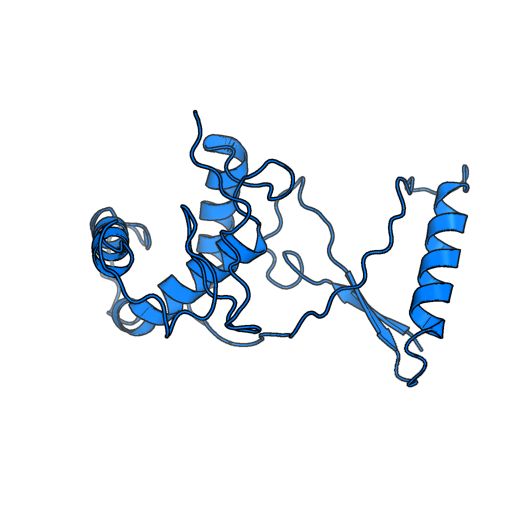ILE A CA 1
ATOM 671 C C . ILE A 1 86 ? -5.481 9.056 3.677 1.00 84.56 86 ILE A C 1
ATOM 673 O O . ILE A 1 86 ? -4.571 9.650 4.245 1.00 84.56 86 ILE A O 1
ATOM 677 N N . LYS A 1 87 ? -5.295 8.452 2.499 1.00 86.38 87 LYS A N 1
ATOM 678 C CA . LYS A 1 87 ? -4.004 8.412 1.798 1.00 86.38 87 LYS A CA 1
ATOM 679 C C . LYS A 1 87 ? -3.529 9.808 1.404 1.00 86.38 87 LYS A C 1
ATOM 681 O O . LYS A 1 87 ? -2.367 10.119 1.639 1.00 86.38 87 LYS A O 1
ATOM 686 N N . ALA A 1 88 ? -4.411 10.660 0.878 1.00 84.56 88 ALA A N 1
ATOM 687 C CA . ALA A 1 88 ? -4.092 12.046 0.541 1.00 84.56 88 ALA A CA 1
ATOM 688 C C . ALA A 1 88 ? -3.695 12.853 1.783 1.00 84.56 88 ALA A C 1
ATOM 690 O O . ALA A 1 88 ? -2.673 13.532 1.756 1.00 84.56 88 ALA A O 1
ATOM 691 N N . TRP A 1 89 ? -4.440 12.733 2.886 1.00 87.06 89 TRP A N 1
ATOM 692 C CA . TRP A 1 89 ? -4.080 13.391 4.144 1.00 87.06 89 TRP A CA 1
ATOM 693 C C . TRP A 1 89 ? -2.736 12.886 4.683 1.00 87.06 89 TRP A C 1
ATOM 695 O O . TRP A 1 89 ? -1.865 13.683 5.032 1.00 87.06 89 TRP A O 1
ATOM 705 N N . CYS A 1 90 ? -2.526 11.566 4.681 1.00 87.25 90 CYS A N 1
ATOM 706 C CA . CYS A 1 90 ? -1.281 10.961 5.136 1.00 87.25 90 CYS A CA 1
ATOM 707 C C . CYS A 1 90 ? -0.069 11.372 4.287 1.00 87.25 90 CYS A C 1
ATOM 709 O O . CYS A 1 90 ? 1.039 11.481 4.817 1.00 87.25 90 CYS A O 1
ATOM 711 N N . TYR A 1 91 ? -0.266 11.572 2.982 1.00 85.88 91 TYR A N 1
ATOM 712 C CA . TYR A 1 91 ? 0.788 11.957 2.049 1.00 85.88 91 TYR A CA 1
ATOM 713 C C . TYR A 1 91 ? 1.085 13.460 2.101 1.00 85.88 91 TYR A C 1
ATOM 715 O O . TYR A 1 91 ? 2.215 13.856 2.382 1.00 85.88 91 TYR A O 1
ATOM 723 N N . TYR A 1 92 ? 0.072 14.293 1.854 1.00 83.69 92 TYR A N 1
ATOM 724 C CA . TYR A 1 92 ? 0.248 15.730 1.647 1.00 83.69 92 TYR A CA 1
ATOM 725 C C . TYR A 1 92 ? 0.344 16.515 2.956 1.00 83.69 92 TYR A C 1
ATOM 727 O O . TYR A 1 92 ? 1.191 17.402 3.061 1.00 83.69 92 TYR A O 1
ATOM 735 N N . GLU A 1 93 ? -0.468 16.171 3.960 1.00 86.62 93 GLU A N 1
ATOM 736 C CA . GLU A 1 93 ? -0.549 16.944 5.204 1.00 86.62 93 GLU A CA 1
ATOM 737 C C . GLU A 1 93 ? 0.362 16.378 6.289 1.00 86.62 93 GLU A C 1
ATOM 739 O O . GLU A 1 93 ? 1.292 17.041 6.749 1.00 86.62 93 GLU A O 1
ATOM 744 N N . SER A 1 94 ? 0.132 15.131 6.702 1.00 84.00 94 SER A N 1
ATOM 745 C CA . SER A 1 94 ? 0.827 14.584 7.869 1.00 84.00 94 SER A CA 1
ATOM 746 C C . SER A 1 94 ? 2.212 14.019 7.547 1.00 84.00 94 SER A C 1
ATOM 748 O O . SER A 1 94 ? 2.992 13.786 8.468 1.00 84.00 94 SER A O 1
ATOM 750 N N . ARG A 1 95 ? 2.518 13.781 6.262 1.00 87.31 95 ARG A N 1
ATOM 751 C CA . ARG A 1 95 ? 3.786 13.204 5.776 1.00 87.31 95 ARG A CA 1
ATOM 752 C C . ARG A 1 95 ? 4.168 11.907 6.496 1.00 87.31 95 ARG A C 1
ATOM 754 O O . ARG A 1 95 ? 5.313 11.718 6.893 1.00 87.31 95 ARG A O 1
ATOM 761 N N . VAL A 1 96 ? 3.195 11.017 6.691 1.00 87.19 96 VAL A N 1
ATOM 762 C CA . VAL A 1 96 ? 3.377 9.742 7.415 1.00 87.19 96 VAL A CA 1
ATOM 763 C C . VAL A 1 96 ? 3.498 8.533 6.492 1.00 87.19 96 VAL A C 1
ATOM 765 O O . VAL A 1 96 ? 3.581 7.418 6.993 1.00 87.19 96 VAL A O 1
ATOM 768 N N . LEU A 1 97 ? 3.516 8.708 5.167 1.00 86.88 97 LEU A N 1
ATOM 769 C CA . LEU A 1 97 ? 3.712 7.602 4.223 1.00 86.88 97 LEU A CA 1
ATOM 770 C C . LEU A 1 97 ? 5.176 7.477 3.793 1.00 86.88 97 LEU A C 1
ATOM 772 O O . LEU A 1 97 ? 5.828 8.469 3.487 1.00 86.88 97 LEU A O 1
ATOM 776 N N . GLY A 1 98 ? 5.674 6.240 3.736 1.00 83.44 98 GLY A N 1
ATOM 777 C CA . GLY A 1 98 ? 7.006 5.913 3.223 1.00 83.44 98 GLY A CA 1
ATOM 778 C C . GLY A 1 98 ? 7.785 4.976 4.142 1.00 83.44 98 GLY A C 1
ATOM 779 O O . GLY A 1 98 ? 8.588 5.419 4.961 1.00 83.44 98 GLY A O 1
ATOM 780 N N . ALA A 1 99 ? 7.612 3.662 3.976 1.00 78.38 99 ALA A N 1
ATOM 781 C CA . ALA A 1 99 ? 8.283 2.669 4.822 1.00 78.38 99 ALA A CA 1
ATOM 782 C C . ALA A 1 99 ? 9.818 2.751 4.779 1.00 78.38 99 ALA A C 1
ATOM 784 O O . ALA A 1 99 ? 10.465 2.543 5.804 1.00 78.38 99 ALA A O 1
ATOM 785 N N . HIS A 1 100 ? 10.396 3.131 3.634 1.00 77.12 100 HIS A N 1
ATOM 786 C CA . HIS A 1 100 ? 11.837 3.374 3.496 1.00 77.12 100 HIS A CA 1
ATOM 787 C C . HIS A 1 100 ? 12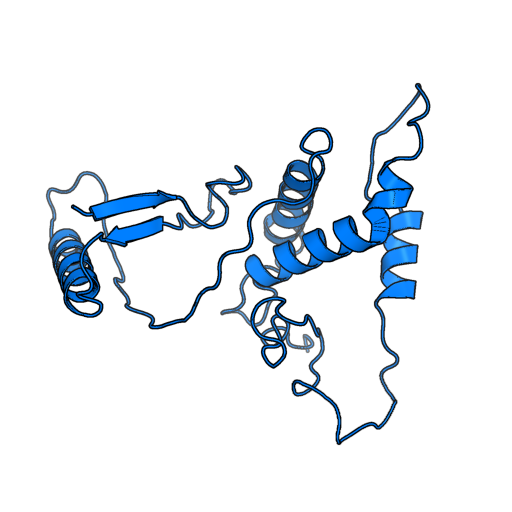.352 4.524 4.376 1.00 77.12 100 HIS A C 1
ATOM 789 O O . HIS A 1 100 ? 13.525 4.540 4.732 1.00 77.12 100 HIS A O 1
ATOM 795 N N . HIS A 1 101 ? 11.471 5.439 4.781 1.00 82.06 101 HIS A N 1
ATOM 796 C CA . HIS A 1 101 ? 11.774 6.571 5.658 1.00 82.06 101 HIS A CA 1
ATOM 797 C C . HIS A 1 101 ? 11.375 6.305 7.119 1.00 82.06 101 HIS A C 1
ATOM 799 O O . HIS A 1 101 ? 11.331 7.225 7.930 1.00 82.06 101 HIS A O 1
ATOM 805 N N . GLY A 1 102 ? 11.068 5.052 7.475 1.00 83.25 102 GLY A N 1
ATOM 806 C CA . GLY A 1 102 ? 10.632 4.690 8.825 1.00 83.25 102 GLY A CA 1
ATOM 807 C C . GLY A 1 102 ? 9.190 5.102 9.150 1.00 83.25 102 GLY A C 1
ATOM 808 O O . GLY A 1 102 ? 8.847 5.277 10.320 1.00 83.25 102 GLY A O 1
ATOM 809 N N . LEU A 1 103 ? 8.358 5.283 8.120 1.00 88.62 103 LEU A N 1
ATOM 810 C CA . LEU A 1 103 ? 6.954 5.689 8.221 1.00 88.62 103 LEU A CA 1
ATOM 811 C C . LEU A 1 103 ? 6.007 4.533 7.827 1.00 88.62 103 LEU A C 1
ATOM 813 O O . LEU A 1 103 ? 6.463 3.402 7.622 1.00 88.62 103 LEU A O 1
ATOM 817 N N . ILE A 1 104 ? 4.688 4.764 7.750 1.00 89.38 104 ILE A N 1
ATOM 818 C CA . ILE A 1 104 ? 3.719 3.713 7.382 1.00 89.38 104 ILE A CA 1
ATOM 819 C C . ILE A 1 104 ? 3.782 3.427 5.868 1.00 89.38 104 ILE A C 1
ATOM 821 O O . ILE A 1 104 ? 3.946 4.341 5.059 1.00 89.38 104 ILE A O 1
ATOM 825 N N . SER A 1 105 ? 3.705 2.157 5.450 1.00 89.00 105 SER A N 1
ATOM 826 C CA . SER A 1 105 ? 3.579 1.825 4.021 1.00 89.00 105 SER A CA 1
ATOM 827 C C . SER A 1 105 ? 2.151 2.062 3.526 1.00 89.00 105 SER A C 1
ATOM 829 O O . SER A 1 105 ? 1.197 2.022 4.302 1.00 89.00 105 SER A O 1
ATOM 831 N N . THR A 1 106 ? 1.990 2.249 2.216 1.00 87.25 106 THR A N 1
ATOM 832 C CA . THR A 1 106 ? 0.670 2.300 1.566 1.00 87.25 106 THR A CA 1
ATOM 833 C C . THR A 1 106 ? -0.127 1.024 1.822 1.00 87.25 106 THR A C 1
ATOM 835 O O . THR A 1 106 ? -1.281 1.101 2.223 1.00 87.25 106 THR A O 1
ATOM 838 N N . TYR A 1 107 ? 0.519 -0.140 1.727 1.00 86.81 107 TYR A N 1
ATOM 839 C CA . TYR A 1 107 ? -0.103 -1.429 2.034 1.00 86.81 107 TYR A CA 1
ATOM 840 C C . TYR A 1 107 ? -0.575 -1.541 3.494 1.00 86.81 107 TYR A C 1
ATOM 842 O O . TYR A 1 107 ? -1.687 -1.999 3.755 1.00 86.81 107 TYR A O 1
ATOM 850 N N . ALA A 1 108 ? 0.231 -1.086 4.462 1.00 88.44 108 ALA A N 1
ATOM 851 C CA . ALA A 1 108 ? -0.152 -1.084 5.875 1.00 88.44 108 ALA A CA 1
ATOM 852 C C . ALA A 1 108 ? -1.342 -0.147 6.139 1.00 88.44 108 ALA A C 1
ATOM 854 O O . ALA A 1 108 ? -2.246 -0.503 6.895 1.00 88.44 108 ALA A O 1
ATOM 855 N N . LEU A 1 109 ? -1.359 1.025 5.494 1.00 88.88 109 LEU A N 1
ATOM 856 C CA . LEU A 1 109 ? -2.472 1.967 5.569 1.00 88.88 109 LEU A CA 1
ATOM 857 C C . LEU A 1 109 ? -3.754 1.361 4.986 1.00 88.88 109 LEU A C 1
ATOM 859 O O . LEU A 1 109 ? -4.799 1.386 5.629 1.00 88.88 109 LEU A O 1
ATOM 863 N N . GLU A 1 110 ? -3.676 0.793 3.786 1.00 87.06 110 GLU A N 1
ATOM 864 C CA . GLU A 1 110 ? -4.816 0.179 3.101 1.00 87.06 110 GLU A CA 1
ATOM 865 C C . GLU A 1 110 ? -5.359 -1.026 3.884 1.00 87.06 110 GLU A C 1
ATOM 867 O O . GLU A 1 110 ? -6.573 -1.160 4.032 1.00 87.06 110 GLU A O 1
ATOM 872 N N . THR A 1 111 ? -4.477 -1.831 4.487 1.00 85.75 111 THR A N 1
ATOM 873 C CA . THR A 1 111 ? -4.849 -2.935 5.389 1.00 85.75 111 THR A CA 1
ATOM 874 C C . THR A 1 111 ? -5.586 -2.429 6.630 1.00 85.75 111 THR A C 1
ATOM 876 O O . THR A 1 111 ? -6.602 -3.003 7.021 1.00 85.75 111 THR A O 1
ATOM 879 N N . LEU A 1 112 ? -5.116 -1.336 7.241 1.00 86.94 112 LEU A N 1
ATOM 880 C CA . LEU A 1 112 ? -5.782 -0.724 8.392 1.00 86.94 112 LEU A CA 1
ATOM 881 C C . LEU A 1 112 ? -7.187 -0.229 8.024 1.00 86.94 112 LEU A C 1
ATOM 883 O O . LEU A 1 112 ? -8.143 -0.501 8.748 1.00 86.94 112 LEU A O 1
ATOM 887 N N . VAL A 1 113 ? -7.327 0.454 6.884 1.00 83.38 113 VAL A N 1
ATOM 888 C CA . VAL A 1 113 ? -8.631 0.926 6.393 1.00 83.38 113 VAL A CA 1
ATOM 889 C C . VAL A 1 113 ? -9.555 -0.259 6.101 1.00 83.38 113 VAL A C 1
ATOM 891 O O . VAL A 1 113 ? -10.709 -0.241 6.522 1.00 83.38 113 VAL A O 1
ATOM 894 N N . LEU A 1 114 ? -9.063 -1.320 5.455 1.00 80.62 114 LEU A N 1
ATOM 895 C CA . LEU A 1 114 ? -9.838 -2.541 5.208 1.00 80.62 114 LEU A CA 1
ATOM 896 C C . LEU A 1 114 ? -10.342 -3.173 6.507 1.00 80.62 114 LEU A C 1
ATOM 898 O O . LEU A 1 114 ? -11.519 -3.518 6.605 1.00 80.62 114 LEU A O 1
ATOM 902 N N . TYR A 1 115 ? -9.476 -3.281 7.513 1.00 80.81 115 TYR A N 1
ATOM 903 C CA . TYR A 1 115 ? -9.833 -3.850 8.807 1.00 80.81 115 TYR A CA 1
ATOM 904 C C . TYR A 1 115 ? -10.904 -3.026 9.530 1.00 80.81 115 TYR A C 1
ATOM 906 O O . TYR A 1 115 ? -11.876 -3.577 10.044 1.00 80.81 115 TYR A O 1
ATOM 914 N N . ILE A 1 116 ? -10.777 -1.699 9.506 1.00 79.75 116 ILE A N 1
ATOM 915 C CA . ILE A 1 116 ? -11.783 -0.783 10.050 1.00 79.75 116 ILE A CA 1
ATOM 916 C C . ILE A 1 116 ? -13.137 -1.002 9.352 1.00 79.75 116 ILE A C 1
ATOM 918 O O . ILE A 1 116 ? -14.160 -1.175 10.012 1.00 79.75 116 ILE A O 1
ATOM 922 N N . PHE A 1 117 ? -13.159 -1.061 8.019 1.00 75.81 117 PHE A N 1
ATOM 923 C CA . PHE A 1 117 ? -14.392 -1.321 7.271 1.00 75.81 117 PHE A CA 1
ATOM 924 C C . PHE A 1 117 ? -14.986 -2.700 7.558 1.00 75.81 117 PHE A C 1
ATOM 926 O O . PHE A 1 117 ? -16.207 -2.822 7.625 1.00 75.81 117 PHE A O 1
ATOM 933 N N . HIS A 1 118 ? -14.151 -3.724 7.740 1.00 76.81 118 HIS A N 1
ATOM 934 C CA . HIS A 1 118 ? -14.595 -5.055 8.143 1.00 76.81 118 HIS A CA 1
ATOM 935 C C . HIS A 1 118 ? -15.268 -5.024 9.523 1.00 76.81 118 HIS A C 1
ATOM 937 O O . HIS A 1 118 ? -16.382 -5.521 9.673 1.00 76.81 118 HIS A O 1
ATOM 943 N N . GLN A 1 119 ? -14.633 -4.380 10.506 1.00 73.69 119 GLN A N 1
ATOM 944 C CA . GLN A 1 119 ? -15.121 -4.327 11.884 1.00 73.69 119 GLN A CA 1
ATOM 945 C C . GLN A 1 119 ? -16.433 -3.543 12.021 1.00 73.69 119 GLN A C 1
ATOM 947 O O . GLN A 1 119 ? -17.308 -3.929 12.796 1.00 73.69 119 GLN A O 1
ATOM 952 N N . PHE A 1 120 ? -16.582 -2.456 11.262 1.00 71.88 120 PHE A N 1
ATOM 953 C CA . PHE A 1 120 ? -17.753 -1.581 11.328 1.00 71.88 120 PHE A CA 1
ATOM 954 C C . PHE A 1 120 ? -18.783 -1.845 10.224 1.00 71.88 120 PHE A C 1
ATOM 956 O O . PHE A 1 120 ? -19.781 -1.132 10.164 1.00 71.88 120 PHE A O 1
ATOM 963 N N . HIS A 1 121 ? -18.606 -2.879 9.387 1.00 68.12 121 HIS A N 1
ATOM 964 C CA . HIS A 1 121 ? -19.474 -3.155 8.233 1.00 68.12 121 HIS A CA 1
ATOM 965 C C . HIS A 1 121 ? -20.973 -3.122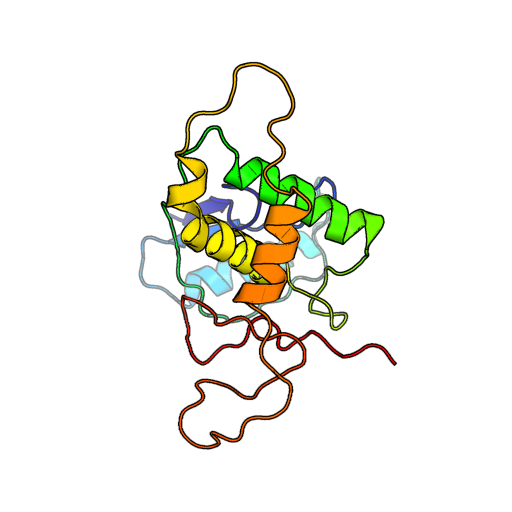 8.583 1.00 68.12 121 HIS A C 1
ATOM 967 O O . HIS A 1 121 ? -21.752 -2.554 7.821 1.00 68.12 121 HIS A O 1
ATOM 973 N N . VAL A 1 122 ? -21.353 -3.659 9.751 1.00 56.78 122 VAL A N 1
ATOM 974 C CA . VAL A 1 122 ? -22.737 -3.689 10.267 1.00 56.78 122 VAL A CA 1
ATOM 975 C C . VAL A 1 122 ? -23.256 -2.295 10.648 1.00 56.78 122 VAL A C 1
ATOM 977 O O . VAL A 1 122 ? -24.387 -1.954 10.319 1.00 56.78 122 VAL A O 1
ATOM 980 N N . SER A 1 123 ? -22.440 -1.451 11.287 1.00 57.28 123 SER A N 1
ATOM 981 C CA . SER A 1 123 ? -22.815 -0.062 11.608 1.00 57.28 123 SER A CA 1
ATOM 982 C C . SER A 1 123 ? -22.934 0.818 10.362 1.00 57.28 123 SER A C 1
ATOM 984 O O . SER A 1 123 ? -23.641 1.817 10.387 1.00 57.28 123 SER A O 1
ATOM 986 N N . LEU A 1 124 ? -22.283 0.428 9.263 1.00 57.84 124 LEU A N 1
ATOM 987 C CA . LEU A 1 124 ? -22.383 1.098 7.965 1.00 57.84 124 LEU A CA 1
ATOM 988 C C . LEU A 1 124 ? -23.619 0.680 7.151 1.00 57.84 124 LEU A C 1
ATOM 990 O O . LEU A 1 124 ? -23.778 1.159 6.034 1.00 57.84 124 LEU A O 1
ATOM 994 N N . ASP A 1 125 ? -24.423 -0.281 7.624 1.00 53.12 125 ASP A N 1
ATOM 995 C CA . ASP A 1 125 ? -25.718 -0.666 7.022 1.00 53.12 125 ASP A CA 1
ATOM 996 C C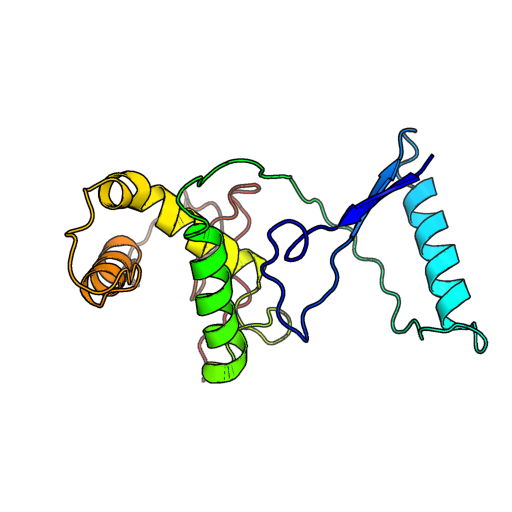 . ASP A 1 125 ? -26.916 0.025 7.698 1.00 53.12 125 ASP A C 1
ATOM 998 O O . ASP A 1 125 ? -28.049 -0.143 7.252 1.00 53.12 125 ASP A O 1
ATOM 1002 N N . ALA A 1 126 ? -26.695 0.799 8.767 1.00 54.31 126 ALA A N 1
ATOM 1003 C CA . ALA A 1 126 ? -27.758 1.584 9.386 1.00 54.31 126 ALA A CA 1
ATOM 1004 C C . ALA A 1 126 ? -28.190 2.722 8.440 1.00 54.31 126 ALA A C 1
ATOM 1006 O O . ALA A 1 126 ? -27.340 3.445 7.918 1.00 54.31 126 ALA A O 1
ATOM 1007 N N . GLU A 1 127 ? -29.499 2.857 8.199 1.00 46.84 127 GLU A N 1
ATOM 1008 C CA . GLU A 1 127 ? -30.062 3.833 7.258 1.00 46.84 127 GLU A CA 1
ATOM 1009 C C . GLU A 1 127 ? -29.569 5.260 7.542 1.00 46.84 127 GLU A C 1
ATOM 1011 O O . GLU A 1 127 ? -29.651 5.773 8.661 1.00 46.84 127 GLU A O 1
ATOM 1016 N N . VAL A 1 128 ? -29.049 5.897 6.493 1.00 53.62 128 VAL A N 1
ATOM 1017 C CA . VAL A 1 128 ? -28.556 7.275 6.513 1.00 53.62 128 VAL A CA 1
ATOM 1018 C C . VAL A 1 128 ? -29.756 8.227 6.630 1.00 53.62 128 VAL A C 1
ATOM 1020 O O . VAL A 1 128 ? -30.647 8.159 5.782 1.00 53.62 128 VAL A O 1
ATOM 1023 N N . PRO A 1 129 ? -29.806 9.141 7.618 1.00 47.91 129 PRO A N 1
ATOM 1024 C CA . PRO A 1 129 ? -30.851 10.158 7.675 1.00 47.91 129 PRO A CA 1
ATOM 1025 C C . PRO A 1 129 ? -30.750 11.081 6.450 1.00 47.91 129 PRO A C 1
ATOM 1027 O O . PRO A 1 129 ? -29.659 11.535 6.116 1.00 47.91 129 PRO A O 1
ATOM 1030 N N . GLU A 1 130 ? -31.876 11.414 5.809 1.00 50.66 130 GLU A N 1
ATOM 1031 C CA .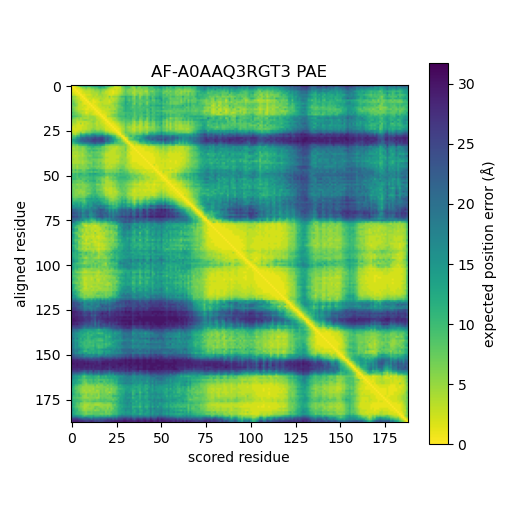 GLU A 1 130 ? -31.930 12.198 4.555 1.00 50.66 130 GLU A CA 1
ATOM 1032 C C . GLU A 1 130 ? -31.317 13.615 4.621 1.00 50.66 130 GLU A C 1
ATOM 1034 O O . GLU A 1 130 ? -31.223 14.290 3.600 1.00 50.66 130 GLU A O 1
ATOM 1039 N N . ASN A 1 131 ? -30.854 14.086 5.781 1.00 48.03 131 ASN A N 1
ATOM 1040 C CA . ASN A 1 131 ? -30.297 15.426 5.934 1.00 48.03 131 ASN A CA 1
ATOM 1041 C C . ASN A 1 131 ? -28.933 15.419 6.639 1.00 48.03 131 ASN A C 1
ATOM 1043 O O . ASN A 1 131 ? -28.856 15.426 7.864 1.00 48.03 131 ASN A O 1
ATOM 1047 N N . GLY A 1 132 ? -27.870 15.536 5.837 1.00 44.94 132 GLY A N 1
ATOM 1048 C CA . GLY A 1 132 ? -26.625 16.204 6.232 1.00 44.94 132 GLY A CA 1
ATOM 1049 C C . GLY A 1 132 ? -25.444 15.304 6.609 1.00 44.94 132 GLY A C 1
ATOM 1050 O O . GLY A 1 132 ? -25.299 14.912 7.757 1.00 44.94 132 GLY A O 1
ATOM 1051 N N . GLY A 1 133 ? -24.523 15.122 5.652 1.00 48.97 133 GLY A N 1
ATOM 1052 C CA . GLY A 1 133 ? -23.116 14.779 5.904 1.00 48.97 133 GLY A CA 1
ATOM 1053 C C . GLY A 1 133 ? -22.792 13.287 6.020 1.00 48.97 133 GLY A C 1
ATOM 1054 O O . GLY A 1 133 ? -22.667 12.756 7.116 1.00 48.97 133 GLY A O 1
ATOM 1055 N N . ASN A 1 134 ? -22.529 12.624 4.889 1.00 54.19 134 ASN A N 1
ATOM 1056 C CA . ASN A 1 134 ? -22.001 11.250 4.839 1.00 54.19 134 ASN A CA 1
A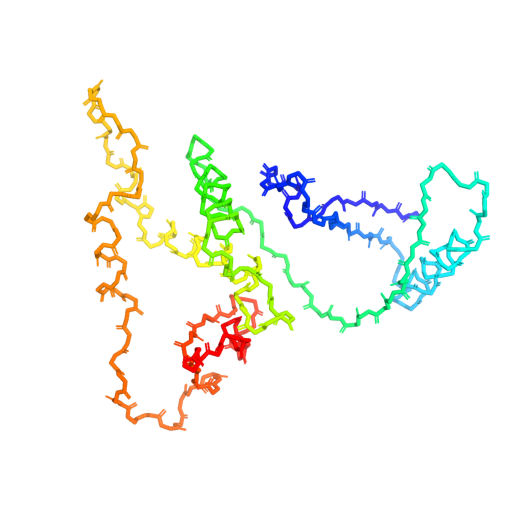TOM 1057 C C . ASN A 1 134 ? -20.510 11.182 5.233 1.00 54.19 134 ASN A C 1
ATOM 1059 O O . ASN A 1 134 ? -19.665 10.778 4.432 1.00 54.19 134 ASN A O 1
ATOM 1063 N N . THR A 1 135 ? -20.145 11.602 6.441 1.00 55.25 135 THR A N 1
ATOM 1064 C CA . THR A 1 135 ? -18.763 11.499 6.928 1.00 55.25 135 THR A CA 1
ATOM 1065 C C . THR A 1 135 ? -18.590 10.251 7.778 1.00 55.25 135 THR A C 1
ATOM 1067 O O . THR A 1 135 ? -18.907 10.247 8.956 1.00 55.25 135 THR A O 1
ATOM 1070 N N . LEU A 1 136 ? -18.036 9.196 7.173 1.00 59.16 136 LEU A N 1
ATOM 1071 C CA . LEU A 1 136 ? -17.632 7.952 7.844 1.00 59.16 136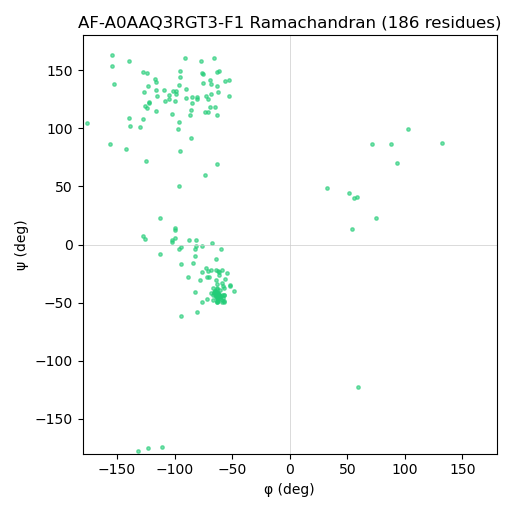 LEU A CA 1
ATOM 1072 C C . LEU A 1 136 ? -16.642 8.180 8.999 1.00 59.16 136 LEU A C 1
ATOM 1074 O O . LEU A 1 136 ? -16.584 7.407 9.945 1.00 59.16 136 LEU A O 1
ATOM 1078 N N . LEU A 1 137 ? -15.832 9.232 8.887 1.00 64.44 137 LEU A N 1
ATOM 1079 C CA . LEU A 1 137 ? -14.760 9.582 9.814 1.00 64.44 137 LEU A CA 1
ATOM 1080 C C . LEU A 1 137 ? -15.244 10.615 10.840 1.00 64.44 137 LEU A C 1
ATOM 1082 O O . LEU A 1 137 ? -14.622 11.664 10.995 1.00 64.44 137 LEU A O 1
ATOM 1086 N N . THR A 1 138 ? -16.382 10.365 11.493 1.00 71.38 138 THR A N 1
ATOM 1087 C CA . THR A 1 138 ? -16.825 11.245 12.585 1.00 71.38 138 THR A CA 1
ATOM 1088 C C . THR A 1 138 ? -15.858 11.163 13.768 1.00 71.38 138 THR A C 1
ATOM 1090 O O . THR A 1 138 ? -15.100 10.196 13.909 1.00 71.38 138 THR A O 1
ATOM 1093 N N . GLU A 1 139 ? -15.882 12.160 14.652 1.00 71.50 139 GLU A N 1
ATOM 1094 C CA . GLU A 1 139 ? -15.090 12.103 15.885 1.00 71.50 139 GLU A CA 1
ATOM 1095 C C . GLU A 1 139 ? -15.445 10.875 16.734 1.00 71.50 139 GLU A C 1
ATOM 1097 O O . GLU A 1 139 ? -14.561 10.269 17.338 1.00 71.50 139 GLU A O 1
ATOM 1102 N N . GLU A 1 140 ? -16.717 10.469 16.756 1.00 75.00 140 GLU A N 1
ATOM 1103 C CA . GLU A 1 140 ? -17.184 9.271 17.459 1.00 75.00 140 GLU A CA 1
ATOM 1104 C C . GLU A 1 140 ? -16.591 8.001 16.850 1.00 75.00 140 GLU A C 1
ATOM 1106 O O . GLU A 1 140 ? -16.130 7.125 17.583 1.00 75.00 140 GLU A O 1
ATOM 1111 N N . PHE A 1 141 ? -16.553 7.914 15.519 1.00 75.50 141 PHE A N 1
ATOM 1112 C CA . PHE A 1 141 ? -15.945 6.790 14.816 1.00 75.50 141 PHE A CA 1
ATOM 1113 C C . PHE A 1 141 ? -14.444 6.689 15.101 1.00 75.50 141 PHE A C 1
ATOM 1115 O O . PHE A 1 141 ? -13.940 5.614 15.431 1.00 75.50 141 PHE A O 1
ATOM 1122 N N . ILE A 1 142 ? -13.728 7.816 15.038 1.00 73.50 142 ILE A N 1
ATOM 1123 C CA . ILE A 1 142 ? -12.294 7.874 15.347 1.00 73.50 142 ILE A CA 1
ATOM 1124 C C . ILE A 1 142 ? -12.051 7.475 16.806 1.00 73.50 142 ILE A C 1
ATOM 1126 O O . ILE A 1 142 ? -11.168 6.663 17.081 1.00 73.50 142 ILE A O 1
ATOM 1130 N N . ARG A 1 143 ? -12.856 7.988 17.743 1.00 79.50 143 ARG A N 1
ATOM 1131 C CA . ARG A 1 143 ? -12.768 7.634 19.165 1.00 79.50 143 ARG A CA 1
ATOM 1132 C C . ARG A 1 143 ? -12.996 6.141 19.387 1.00 79.50 143 ARG A C 1
ATOM 1134 O O . ARG A 1 143 ? -12.189 5.508 20.061 1.00 79.50 143 ARG A O 1
ATOM 1141 N N . SER A 1 144 ? -14.019 5.569 18.753 1.00 79.69 144 SER A N 1
ATOM 1142 C CA . SER A 1 144 ? -14.306 4.132 18.810 1.00 79.69 144 SER A CA 1
ATOM 1143 C C . SER A 1 144 ? -13.149 3.291 18.262 1.00 79.69 144 SER A C 1
ATOM 1145 O O . SER A 1 144 ? -12.792 2.273 18.859 1.00 79.69 144 SER A O 1
ATOM 1147 N N . CYS A 1 145 ? -12.499 3.735 17.180 1.00 76.31 145 CYS A N 1
ATOM 1148 C CA . CYS A 1 145 ? -11.294 3.089 16.662 1.00 76.31 145 CYS A CA 1
ATOM 1149 C C . CYS A 1 145 ? -10.142 3.138 17.680 1.00 76.31 145 CYS A C 1
ATOM 1151 O O . CYS A 1 145 ? -9.503 2.119 17.936 1.00 76.31 145 CYS A O 1
ATOM 1153 N N . VAL A 1 146 ? -9.881 4.298 18.293 1.00 79.00 146 VAL A N 1
ATOM 1154 C CA . VAL A 1 146 ? -8.817 4.446 19.302 1.00 79.00 146 VAL A CA 1
ATOM 1155 C C . VAL A 1 146 ? -9.070 3.532 20.500 1.00 79.00 146 VAL A C 1
ATOM 1157 O O . VAL A 1 146 ? -8.145 2.853 20.942 1.00 79.00 146 VAL A O 1
ATOM 1160 N N . GLU A 1 147 ? -10.304 3.468 20.993 1.00 81.19 147 GLU A N 1
ATOM 1161 C CA . GLU A 1 147 ? -10.688 2.606 22.117 1.00 81.19 147 GLU A CA 1
ATOM 1162 C C . GLU A 1 147 ? -10.577 1.113 21.775 1.00 81.19 147 GLU A C 1
ATOM 1164 O O . GLU A 1 147 ? -10.087 0.333 22.588 1.00 81.19 147 GLU A O 1
ATOM 1169 N N . SER A 1 148 ? -10.985 0.718 20.566 1.00 78.06 148 SER A N 1
ATOM 1170 C CA . SER A 1 148 ? -11.029 -0.691 20.151 1.00 78.06 148 SER A CA 1
ATOM 1171 C C . SER A 1 148 ? -9.661 -1.259 19.769 1.00 78.06 148 SER A C 1
ATOM 1173 O O . SER A 1 148 ? -9.432 -2.460 19.914 1.00 78.06 148 SER A O 1
ATOM 1175 N N . PHE A 1 149 ? -8.754 -0.423 19.253 1.00 78.69 149 PHE A N 1
ATOM 1176 C CA . PHE A 1 149 ? -7.500 -0.884 18.642 1.00 78.69 149 PHE A CA 1
ATOM 1177 C C . PHE A 1 149 ? -6.234 -0.505 19.427 1.00 78.69 149 PHE A C 1
ATOM 1179 O O . PHE A 1 149 ? -5.148 -0.990 19.103 1.00 78.69 149 PHE A O 1
ATOM 1186 N N . SER A 1 150 ? -6.335 0.322 20.473 1.00 75.12 150 SER A N 1
ATOM 1187 C CA . SER A 1 150 ? -5.187 0.642 21.331 1.00 75.12 150 SER A CA 1
ATOM 1188 C C . SER A 1 150 ? -4.928 -0.468 22.349 1.00 75.12 150 SER A C 1
ATOM 1190 O O . SER A 1 150 ? -5.791 -0.810 23.151 1.00 75.12 150 SER A O 1
ATOM 1192 N N . VAL A 1 151 ? -3.701 -0.991 22.378 1.00 66.69 151 VAL A N 1
ATOM 1193 C CA . VAL A 1 151 ? -3.272 -1.969 23.390 1.00 66.69 151 VAL A CA 1
ATOM 1194 C C . VAL A 1 151 ? -2.439 -1.261 24.470 1.00 66.69 151 VAL A C 1
ATOM 1196 O O . VAL A 1 151 ? -1.516 -0.517 24.122 1.00 66.69 151 VAL A O 1
ATOM 1199 N N . PRO A 1 152 ? -2.701 -1.486 25.775 1.00 64.00 152 PRO A N 1
ATOM 1200 C CA . PRO A 1 152 ? -1.872 -0.949 26.849 1.00 64.00 152 PRO A CA 1
ATOM 1201 C C . PRO A 1 152 ? -0.409 -1.373 26.695 1.00 64.00 152 PRO A C 1
ATOM 1203 O O . PRO A 1 152 ? -0.097 -2.523 26.392 1.00 64.00 152 PRO A O 1
ATOM 1206 N N . SER A 1 153 ? 0.516 -0.459 26.979 1.00 58.03 153 SER A N 1
ATOM 1207 C CA . SER A 1 153 ? 1.964 -0.657 26.817 1.00 58.03 153 SER A CA 1
ATOM 1208 C C . SER A 1 153 ? 2.588 -1.691 27.769 1.00 58.03 153 SER A C 1
ATOM 1210 O O . SER A 1 153 ? 3.801 -1.903 27.737 1.00 58.03 153 SER A O 1
ATOM 1212 N N . ARG A 1 154 ? 1.794 -2.343 28.627 1.00 59.00 154 ARG A N 1
ATOM 1213 C CA . ARG A 1 154 ? 2.258 -3.301 29.634 1.00 59.00 154 ARG A CA 1
ATOM 1214 C C . ARG A 1 154 ? 1.313 -4.495 29.729 1.00 59.00 154 ARG A C 1
ATOM 1216 O O . ARG A 1 154 ? 0.216 -4.385 30.258 1.00 59.00 154 ARG A O 1
ATOM 1223 N N . GLY A 1 155 ? 1.792 -5.638 29.252 1.00 52.25 155 GLY A N 1
ATOM 1224 C CA . GLY A 1 155 ? 1.155 -6.940 29.411 1.00 52.25 155 GLY A CA 1
ATOM 1225 C C . GLY A 1 155 ? 2.059 -8.005 28.811 1.00 52.25 155 GLY A C 1
ATOM 1226 O O . GLY A 1 155 ? 2.228 -8.071 27.595 1.00 52.25 155 GLY A O 1
ATOM 1227 N N . SER A 1 156 ? 2.730 -8.756 29.673 1.00 56.47 156 SER A N 1
ATOM 1228 C CA . SER A 1 156 ? 3.606 -9.878 29.361 1.00 56.47 156 SER A CA 1
ATOM 1229 C C . SER A 1 156 ? 2.791 -11.072 28.867 1.00 56.47 156 SER A C 1
ATOM 1231 O O . SER A 1 156 ? 2.078 -11.663 29.662 1.00 56.47 156 SER A O 1
ATOM 1233 N N . ASP A 1 157 ? 2.965 -11.452 27.604 1.00 53.62 157 ASP A N 1
ATOM 1234 C CA . ASP A 1 157 ? 2.699 -12.813 27.123 1.00 53.62 157 ASP A CA 1
ATOM 1235 C C . ASP A 1 157 ? 3.775 -13.139 26.092 1.00 53.62 157 ASP A C 1
ATOM 1237 O O . ASP A 1 157 ? 3.629 -12.920 24.890 1.00 53.62 157 ASP A O 1
ATOM 1241 N N . LEU A 1 158 ? 4.938 -13.550 26.597 1.00 52.47 158 LEU A N 1
ATOM 1242 C CA . LEU A 1 158 ? 6.168 -13.688 25.816 1.00 52.47 158 LEU A CA 1
ATOM 1243 C C . LEU A 1 158 ? 6.198 -14.938 24.917 1.00 52.47 158 LEU A C 1
ATOM 1245 O O . LEU A 1 158 ? 7.159 -15.095 24.175 1.00 52.47 158 LEU A O 1
ATOM 1249 N N . ASN A 1 159 ? 5.165 -15.793 24.926 1.00 51.75 159 ASN A N 1
ATOM 1250 C CA . ASN A 1 159 ? 5.232 -17.117 24.287 1.00 51.75 159 ASN A CA 1
ATOM 1251 C C . ASN A 1 159 ? 4.123 -17.443 23.264 1.00 51.75 159 ASN A C 1
ATOM 1253 O O . ASN A 1 159 ? 4.101 -18.558 22.757 1.00 51.75 159 ASN A O 1
ATOM 1257 N N . LEU A 1 160 ? 3.226 -16.506 22.923 1.00 56.66 160 LEU A N 1
ATOM 1258 C CA . LEU A 1 160 ? 2.138 -16.744 21.945 1.00 56.66 160 LEU A CA 1
ATOM 1259 C C . LEU A 1 160 ? 2.070 -15.713 20.804 1.00 56.66 160 LEU A C 1
ATOM 1261 O O . LEU A 1 160 ? 1.115 -15.699 20.034 1.00 56.66 160 LEU A O 1
ATOM 1265 N N . ARG A 1 161 ? 3.048 -14.809 20.689 1.00 65.19 161 ARG A N 1
ATOM 1266 C CA . ARG A 1 161 ? 2.956 -13.688 19.742 1.00 65.19 161 ARG A CA 1
ATOM 1267 C C . ARG A 1 161 ? 3.544 -14.053 18.385 1.00 65.19 161 ARG A C 1
ATOM 1269 O O . ARG A 1 161 ? 4.709 -14.428 18.304 1.00 65.19 161 ARG A O 1
ATOM 1276 N N . ALA A 1 162 ? 2.753 -13.860 17.330 1.00 74.25 162 ALA A N 1
ATOM 1277 C CA . ALA A 1 162 ? 3.136 -14.149 15.949 1.00 74.25 162 ALA A CA 1
ATOM 1278 C C . ALA A 1 162 ? 4.340 -13.318 15.452 1.00 74.25 162 ALA A C 1
ATOM 1280 O O . ALA A 1 162 ? 5.052 -13.751 14.550 1.00 74.25 162 ALA A O 1
ATOM 1281 N N . PHE A 1 163 ? 4.610 -12.150 16.052 1.00 82.31 163 PHE A N 1
ATOM 1282 C CA . PHE A 1 163 ? 5.767 -11.304 15.735 1.00 82.31 163 PHE A CA 1
ATOM 1283 C C . PHE A 1 163 ? 6.208 -10.404 16.911 1.00 82.31 163 PHE A C 1
ATOM 1285 O O . PHE A 1 163 ? 5.425 -10.158 17.837 1.00 82.31 163 PHE A O 1
ATOM 1292 N N . PRO A 1 164 ? 7.441 -9.848 16.879 1.00 82.75 164 PRO A N 1
ATOM 1293 C CA . PRO A 1 164 ? 7.907 -8.866 17.862 1.00 82.75 164 PRO A CA 1
ATOM 1294 C C . PRO A 1 164 ? 7.084 -7.569 17.841 1.00 82.75 164 PRO A C 1
ATOM 1296 O O . PRO A 1 164 ? 6.890 -6.965 16.783 1.00 82.75 164 PRO A O 1
ATOM 1299 N N . GLN A 1 165 ? 6.651 -7.098 19.015 1.00 81.88 165 GLN A N 1
ATOM 1300 C CA . GLN A 1 165 ? 5.896 -5.847 19.128 1.00 81.88 165 GLN A CA 1
ATOM 1301 C C . GLN A 1 165 ? 6.755 -4.616 18.811 1.00 81.88 165 GLN A C 1
ATOM 1303 O O . GLN A 1 165 ? 7.898 -4.482 19.252 1.00 81.88 165 GLN A O 1
ATOM 1308 N N . LYS A 1 166 ? 6.158 -3.691 18.065 1.00 85.25 166 LYS A N 1
ATOM 1309 C CA . LYS A 1 166 ? 6.695 -2.389 17.665 1.00 85.25 166 LYS A CA 1
ATOM 1310 C C . LYS A 1 166 ? 5.757 -1.267 18.114 1.00 85.25 166 LYS A C 1
ATOM 1312 O O . LYS A 1 166 ? 4.792 -1.510 18.838 1.00 85.25 166 LYS A O 1
ATOM 1317 N N . HIS A 1 167 ? 6.064 -0.028 17.727 1.00 83.88 167 HIS A N 1
ATOM 1318 C CA . HIS A 1 167 ? 5.226 1.124 18.064 1.00 83.88 167 HIS A CA 1
ATOM 1319 C C . HIS A 1 167 ? 3.842 1.042 17.410 1.00 83.88 167 HIS A C 1
ATOM 1321 O O . HIS A 1 167 ? 2.847 1.320 18.071 1.00 83.88 167 HIS A O 1
ATOM 1327 N N . LEU A 1 168 ? 3.803 0.594 16.154 1.00 86.69 168 LEU A N 1
ATOM 1328 C CA . LEU A 1 168 ? 2.596 0.245 15.422 1.00 86.69 168 LEU A CA 1
ATOM 1329 C C . LEU A 1 168 ? 2.639 -1.254 15.101 1.00 86.69 168 LEU A C 1
ATOM 1331 O O . LEU A 1 168 ? 3.670 -1.772 14.670 1.00 86.69 168 LEU A O 1
ATOM 1335 N N . ASN A 1 169 ? 1.535 -1.957 15.343 1.00 87.88 169 ASN A N 1
ATOM 1336 C CA . ASN A 1 169 ? 1.432 -3.397 15.126 1.00 87.88 169 ASN A CA 1
ATOM 1337 C C . ASN A 1 169 ? 0.215 -3.680 14.259 1.00 87.88 169 ASN A C 1
ATOM 1339 O O . ASN A 1 169 ? -0.912 -3.552 14.726 1.00 87.88 169 ASN A O 1
ATOM 1343 N N . ILE A 1 170 ? 0.458 -4.050 13.007 1.00 88.50 170 ILE A N 1
ATOM 1344 C CA . ILE A 1 170 ? -0.583 -4.413 12.046 1.00 88.50 170 ILE A CA 1
ATOM 1345 C C . ILE A 1 170 ? -0.234 -5.811 11.554 1.00 88.50 170 ILE A C 1
ATOM 1347 O O . ILE A 1 170 ? 0.843 -6.009 10.988 1.00 88.50 170 ILE A O 1
ATOM 1351 N N . ILE A 1 171 ? -1.116 -6.773 11.819 1.00 86.81 171 ILE A N 1
ATOM 1352 C CA . ILE A 1 171 ? -0.951 -8.152 11.357 1.00 86.81 171 ILE A CA 1
ATOM 1353 C C . ILE A 1 171 ? -1.218 -8.179 9.856 1.00 86.81 171 ILE A C 1
ATOM 1355 O O . ILE A 1 171 ? -2.260 -7.701 9.414 1.00 86.81 171 ILE A O 1
ATOM 1359 N N . ASP A 1 172 ? -0.289 -8.732 9.082 1.00 84.62 172 ASP A N 1
ATOM 1360 C CA . ASP A 1 172 ? -0.521 -9.003 7.668 1.00 84.62 172 ASP A CA 1
ATOM 1361 C C . ASP A 1 172 ? -1.549 -10.144 7.517 1.00 84.62 172 ASP A C 1
ATOM 1363 O O . ASP A 1 172 ? -1.269 -11.268 7.955 1.00 84.62 172 ASP A O 1
ATOM 1367 N N . PRO A 1 173 ? -2.717 -9.905 6.889 1.00 81.38 173 PRO A N 1
ATOM 1368 C CA . PRO A 1 173 ? -3.747 -10.930 6.701 1.00 81.38 173 PRO A CA 1
ATOM 1369 C C . PRO A 1 173 ? -3.261 -12.151 5.911 1.00 81.38 173 PRO A C 1
ATOM 1371 O O . PRO A 1 173 ? -3.839 -13.231 6.005 1.00 81.38 173 PRO A O 1
ATOM 1374 N N . LEU A 1 174 ? -2.199 -11.986 5.122 1.00 80.94 174 LEU A N 1
ATOM 1375 C CA . LEU A 1 174 ? -1.648 -13.014 4.243 1.00 80.94 174 LEU A CA 1
ATOM 1376 C C . LEU A 1 174 ? -0.508 -13.805 4.894 1.00 80.94 174 LEU A C 1
ATOM 1378 O O . LEU A 1 174 ? -0.121 -14.878 4.404 1.00 80.94 174 LEU A O 1
ATOM 1382 N N . LYS A 1 175 ? 0.051 -13.261 5.981 1.00 82.69 175 LYS A N 1
ATOM 1383 C CA . LYS A 1 175 ? 1.243 -13.767 6.654 1.00 82.69 175 LYS A CA 1
ATOM 1384 C C . LYS A 1 175 ? 1.259 -13.308 8.113 1.00 82.69 175 LYS A C 1
ATOM 1386 O O . LYS A 1 175 ? 1.891 -12.321 8.458 1.00 82.69 175 LYS A O 1
ATOM 1391 N N . GLU A 1 176 ? 0.608 -14.062 8.991 1.00 84.12 176 GLU A N 1
ATOM 1392 C CA . GLU A 1 176 ? 0.378 -13.694 10.401 1.00 84.12 176 GLU A CA 1
ATOM 1393 C C . GLU A 1 176 ? 1.640 -13.329 11.211 1.00 84.12 176 GLU A C 1
ATOM 1395 O O . GLU A 1 176 ? 1.561 -12.563 12.168 1.00 84.12 176 GLU A O 1
ATOM 1400 N N . ASN A 1 177 ? 2.818 -13.825 10.815 1.00 84.25 177 ASN A N 1
ATOM 1401 C CA . ASN A 1 177 ? 4.104 -13.498 11.439 1.00 84.25 177 ASN A CA 1
ATOM 1402 C C . ASN A 1 177 ? 4.788 -12.240 10.863 1.00 84.25 177 ASN A C 1
ATOM 1404 O O . ASN A 1 177 ? 5.904 -11.891 11.254 1.00 84.25 177 ASN A O 1
ATOM 1408 N N . ASN A 1 178 ? 4.134 -11.543 9.935 1.00 86.12 178 ASN A N 1
ATOM 1409 C CA . ASN A 1 178 ? 4.605 -10.314 9.317 1.00 86.12 178 ASN A CA 1
ATOM 1410 C C . ASN A 1 178 ? 3.891 -9.099 9.934 1.00 86.12 178 ASN A C 1
ATOM 1412 O O . ASN A 1 178 ? 2.695 -8.898 9.741 1.00 86.12 178 ASN A O 1
ATOM 1416 N N . ASN A 1 179 ? 4.638 -8.263 10.661 1.00 90.44 179 ASN A N 1
ATOM 1417 C CA . ASN A 1 179 ? 4.131 -6.983 11.161 1.00 90.44 179 ASN A CA 1
ATOM 1418 C C . ASN A 1 179 ? 4.322 -5.881 10.110 1.00 90.44 179 ASN A C 1
ATOM 1420 O O . ASN A 1 179 ? 5.453 -5.446 9.874 1.00 90.44 179 ASN A O 1
ATOM 1424 N N . LEU A 1 180 ? 3.232 -5.375 9.535 1.00 89.81 180 LEU A N 1
ATOM 1425 C CA . LEU A 1 180 ? 3.269 -4.298 8.537 1.00 89.81 180 LEU A CA 1
ATOM 1426 C C . LEU A 1 180 ? 3.659 -2.937 9.135 1.00 89.81 180 LEU A C 1
ATOM 1428 O O . LEU A 1 180 ? 4.195 -2.085 8.433 1.00 89.81 180 LEU A O 1
ATOM 1432 N N . GLY A 1 181 ? 3.467 -2.748 10.443 1.00 89.06 181 GLY A N 1
ATOM 1433 C CA . GLY A 1 181 ? 3.874 -1.546 11.177 1.00 89.06 181 GLY A CA 1
ATOM 1434 C C . GLY A 1 181 ? 5.352 -1.522 11.583 1.00 89.06 181 GLY A C 1
ATOM 1435 O O . GLY A 1 181 ? 5.786 -0.593 12.262 1.00 89.06 181 GLY A O 1
ATOM 1436 N N . ARG A 1 182 ? 6.152 -2.526 11.190 1.00 88.38 182 ARG A N 1
ATOM 1437 C CA . ARG A 1 182 ? 7.539 -2.694 11.663 1.00 88.38 182 ARG A CA 1
ATOM 1438 C C . ARG A 1 182 ? 8.510 -1.579 11.275 1.00 88.38 182 ARG A C 1
ATOM 1440 O O . ARG A 1 182 ? 9.545 -1.464 11.929 1.00 88.38 182 ARG A O 1
ATOM 1447 N N . SER A 1 183 ? 8.206 -0.814 10.225 1.00 87.56 183 SER A N 1
ATOM 1448 C CA . SER A 1 183 ? 8.999 0.341 9.789 1.00 87.56 183 SER A CA 1
ATOM 1449 C C . SER A 1 183 ? 8.780 1.568 10.671 1.00 87.56 183 SER A C 1
ATOM 1451 O O . SER A 1 183 ? 9.662 2.416 10.729 1.00 87.56 183 SER A O 1
ATOM 1453 N N . VAL A 1 184 ? 7.640 1.660 11.367 1.00 88.12 184 VAL A N 1
ATOM 1454 C CA . VAL A 1 184 ? 7.262 2.847 12.138 1.00 88.12 184 VAL A CA 1
ATOM 1455 C C . VAL A 1 184 ? 8.103 2.952 13.403 1.00 88.12 184 VAL A C 1
ATOM 1457 O O . VAL A 1 184 ? 7.987 2.144 14.331 1.00 88.12 184 VAL A O 1
ATOM 1460 N N . ASN A 1 185 ? 8.921 3.997 13.453 1.00 82.00 185 ASN A N 1
ATOM 1461 C CA . ASN A 1 185 ? 9.716 4.340 14.622 1.00 82.00 185 ASN A CA 1
ATOM 1462 C C . ASN A 1 185 ? 8.989 5.385 15.474 1.00 82.00 185 ASN A C 1
ATOM 1464 O O . ASN A 1 185 ? 8.257 6.227 14.956 1.00 82.00 185 ASN A O 1
ATOM 1468 N N . LYS A 1 186 ? 9.202 5.358 16.795 1.00 73.44 186 LYS A N 1
ATOM 1469 C CA . LYS A 1 186 ? 8.874 6.529 17.615 1.00 73.44 186 LYS A CA 1
ATOM 1470 C C . LYS A 1 186 ? 9.816 7.643 17.167 1.00 73.44 186 LYS A C 1
ATOM 1472 O O . LYS A 1 186 ? 11.029 7.453 17.247 1.00 73.44 186 LYS A O 1
ATOM 1477 N N . GLY A 1 187 ? 9.270 8.744 16.655 1.00 62.31 187 GLY A N 1
ATOM 1478 C CA . GLY A 1 187 ? 10.055 9.962 16.465 1.00 62.31 187 GLY A CA 1
ATOM 1479 C C . GLY A 1 187 ? 10.749 10.327 17.780 1.00 62.31 187 GLY A C 1
ATOM 1480 O O . GLY A 1 187 ? 10.179 10.087 18.850 1.00 62.31 187 GLY A O 1
ATOM 1481 N N . MET A 1 188 ? 11.993 10.804 17.683 1.00 40.72 188 MET A N 1
ATOM 1482 C CA . MET A 1 188 ? 12.706 11.420 18.809 1.00 40.72 188 MET A CA 1
ATOM 1483 C C . MET A 1 188 ? 11.909 12.587 19.387 1.00 40.72 188 MET A C 1
ATOM 1485 O O . MET A 1 188 ? 11.278 13.310 18.583 1.00 40.72 188 MET A O 1
#